Protein AF-A0A959Z1F1-F1 (afdb_monomer_lite)

Radius of gyration: 33.31 Å; chains: 1; bounding box: 68×36×100 Å

Foldseek 3Di:
DDPDPDDLPVLLVLQLVLLLLQQLLVQLVVLQVVADPVCPPVSVVSSNVSSNVRSVVSNVVSNVCSVPDDSVVSVVCCVVSVVVSVVSVVVVVVVVVVVVVVVVVVVVVVVVVVPPPDDPPDPPPPPPPPDDDPPPPPPQPFPAKDQDDLVDQKDFDAPDDPGPDGPDIFGWDADPQFIDTPDDDPFADFPDDDGSVSDTIFGFRDDDPPDTHTDTRDD

Structure (mmCIF, N/CA/C/O backbone):
data_AF-A0A959Z1F1-F1
#
_entry.id   AF-A0A959Z1F1-F1
#
loop_
_atom_site.group_PDB
_atom_site.id
_atom_site.type_symbol
_atom_site.label_atom_id
_atom_site.label_alt_id
_atom_site.label_comp_id
_atom_site.label_asym_id
_atom_site.label_entity_id
_atom_site.label_seq_id
_atom_site.pdbx_PDB_ins_code
_atom_site.Cartn_x
_atom_site.Cartn_y
_atom_site.Cartn_z
_atom_site.occupancy
_atom_site.B_iso_or_equiv
_atom_site.auth_seq_id
_atom_site.auth_comp_id
_atom_site.auth_asym_id
_atom_site.auth_atom_id
_atom_site.pdbx_PDB_model_num
ATOM 1 N N . MET A 1 1 ? -24.715 13.443 55.114 1.00 60.28 1 MET A N 1
ATOM 2 C CA . MET A 1 1 ? -23.731 13.169 54.041 1.00 60.28 1 MET A CA 1
ATOM 3 C C . MET A 1 1 ? -24.500 12.796 52.785 1.00 60.28 1 MET A C 1
ATOM 5 O O . MET A 1 1 ? -25.189 11.790 52.790 1.00 60.28 1 MET A O 1
ATOM 9 N N . SER A 1 2 ? -24.493 13.669 51.776 1.00 59.75 2 SER A N 1
ATOM 10 C CA . SER A 1 2 ? -25.219 13.480 50.512 1.00 59.75 2 SER A CA 1
ATOM 11 C C . SER A 1 2 ? -24.403 12.565 49.599 1.00 59.75 2 SER A C 1
ATOM 13 O O . SER A 1 2 ? -23.325 12.945 49.139 1.00 59.75 2 SER A O 1
ATOM 15 N N . ASP A 1 3 ? -24.900 11.350 49.373 1.00 65.94 3 ASP A N 1
ATOM 16 C CA . ASP A 1 3 ? -24.352 10.417 48.392 1.00 65.94 3 ASP A CA 1
ATOM 17 C C . ASP A 1 3 ? -24.686 10.946 46.991 1.00 65.94 3 ASP A C 1
ATOM 19 O O . ASP A 1 3 ? -25.765 10.711 46.442 1.00 65.94 3 ASP A O 1
ATOM 23 N N . ARG A 1 4 ? -23.776 11.732 46.404 1.00 62.50 4 ARG A N 1
ATOM 24 C CA . ARG A 1 4 ? -23.926 12.142 45.004 1.00 62.50 4 ARG A CA 1
ATOM 25 C C . ARG A 1 4 ? -23.929 10.880 44.133 1.00 62.50 4 ARG A C 1
ATOM 27 O O . ARG A 1 4 ? -22.986 10.087 44.235 1.00 62.50 4 ARG A O 1
ATOM 34 N N . PRO A 1 5 ? -24.920 10.695 43.240 1.00 68.56 5 PRO A N 1
ATOM 35 C CA . PRO A 1 5 ? -24.946 9.558 42.333 1.00 68.56 5 PRO A CA 1
ATOM 36 C C . PRO A 1 5 ? -23.713 9.628 41.431 1.00 68.56 5 PRO A C 1
ATOM 38 O O . PRO A 1 5 ? -23.630 10.433 40.504 1.00 68.56 5 PRO A O 1
ATOM 41 N N . ARG A 1 6 ? -22.703 8.807 41.737 1.00 72.06 6 ARG A N 1
ATOM 42 C CA . ARG A 1 6 ? -21.480 8.715 40.935 1.00 72.06 6 ARG A CA 1
ATOM 43 C C . ARG A 1 6 ? -21.875 8.316 39.509 1.00 72.06 6 ARG A C 1
ATOM 45 O O . ARG A 1 6 ? -22.430 7.235 39.304 1.00 72.06 6 ARG A O 1
ATOM 52 N N . SER A 1 7 ? -21.592 9.187 38.544 1.00 82.56 7 SER A N 1
ATOM 53 C CA . SER A 1 7 ? -22.061 9.055 37.165 1.00 82.56 7 SER A CA 1
ATOM 54 C C . SER A 1 7 ? -21.598 7.740 36.514 1.00 82.56 7 SER A C 1
ATOM 56 O O . SER A 1 7 ? -20.462 7.285 36.680 1.00 82.56 7 SER A O 1
ATOM 58 N N . LYS A 1 8 ? -22.503 7.102 35.758 1.00 82.50 8 LYS A N 1
ATOM 59 C CA . LYS A 1 8 ? -22.214 5.902 34.947 1.00 82.50 8 LYS A CA 1
ATOM 60 C C . LYS A 1 8 ? -21.513 6.232 33.621 1.00 82.50 8 LYS A C 1
ATOM 62 O O . LYS A 1 8 ? -21.141 5.315 32.899 1.00 82.50 8 LYS A O 1
ATOM 67 N N . ALA A 1 9 ? -21.348 7.516 33.306 1.00 88.88 9 ALA A N 1
ATOM 68 C CA . ALA A 1 9 ? -20.861 7.978 32.012 1.00 88.88 9 ALA A CA 1
ATOM 69 C C . ALA A 1 9 ? -19.420 7.528 31.739 1.00 88.88 9 ALA A C 1
ATOM 71 O O . ALA A 1 9 ? -19.154 6.918 30.713 1.00 88.88 9 ALA A O 1
ATOM 72 N N . LEU A 1 10 ? -18.508 7.744 32.691 1.00 88.94 10 LEU A N 1
ATOM 73 C CA . LEU A 1 10 ? -17.082 7.461 32.504 1.00 88.94 10 LEU A CA 1
ATOM 74 C C . LEU A 1 10 ? -16.778 5.979 32.192 1.00 88.94 10 LEU A C 1
ATOM 76 O O . LEU A 1 10 ? -16.140 5.724 31.173 1.00 88.94 10 LEU A O 1
ATOM 80 N N . PRO A 1 11 ? -17.246 4.983 32.979 1.00 88.75 11 PRO A N 1
ATOM 81 C CA . PRO A 1 11 ? -17.003 3.580 32.638 1.00 88.75 11 PRO A CA 1
ATOM 82 C C . PRO A 1 11 ? -17.729 3.145 31.357 1.00 88.75 11 PRO A C 1
ATOM 84 O O . PRO A 1 11 ? -17.234 2.258 30.674 1.00 88.75 11 PRO A O 1
ATOM 87 N N . GLY A 1 12 ? -18.865 3.767 31.015 1.00 90.38 12 GLY A N 1
ATOM 88 C CA . GLY A 1 12 ? -19.556 3.517 29.748 1.00 90.38 12 GLY A CA 1
ATOM 89 C C . GLY A 1 12 ? -18.732 3.975 28.545 1.00 90.38 12 GLY A C 1
ATOM 90 O O . GLY A 1 12 ? -18.499 3.190 27.636 1.00 90.38 12 GLY A O 1
ATOM 91 N N . ILE A 1 13 ? -18.211 5.206 28.579 1.00 93.00 13 ILE A N 1
ATOM 92 C CA . ILE A 1 13 ? -17.361 5.760 27.512 1.00 93.00 13 ILE A CA 1
ATOM 93 C C . ILE A 1 13 ? -16.091 4.917 27.336 1.00 93.00 13 ILE A C 1
ATOM 95 O O . ILE A 1 13 ? -15.747 4.557 26.212 1.00 93.00 13 ILE A O 1
ATOM 99 N N . LEU A 1 14 ? -15.421 4.555 28.438 1.00 91.19 14 LEU A N 1
ATOM 100 C CA . LEU A 1 14 ? -14.229 3.700 28.389 1.00 91.19 14 LEU A CA 1
ATOM 101 C C . LEU A 1 14 ? -14.536 2.308 27.822 1.00 91.19 14 LEU A C 1
ATOM 103 O O . LEU A 1 14 ? -13.743 1.771 27.047 1.00 91.19 14 LEU A O 1
ATOM 107 N N . LEU A 1 15 ? -15.684 1.726 28.179 1.00 92.25 15 LEU A N 1
ATOM 108 C CA . LEU A 1 15 ? -16.113 0.443 27.630 1.00 92.25 15 LEU A CA 1
ATOM 109 C C . LEU A 1 15 ? -16.372 0.544 26.123 1.00 92.25 15 LEU A C 1
ATOM 111 O O . LEU A 1 15 ? -15.879 -0.291 25.377 1.00 92.25 15 LEU A O 1
ATOM 115 N N . SER A 1 16 ? -17.085 1.572 25.663 1.00 93.88 16 SER A N 1
ATOM 116 C CA . SER A 1 16 ? -17.359 1.764 24.235 1.00 93.88 16 SER A CA 1
ATOM 117 C C . SER A 1 16 ? -16.077 1.960 23.426 1.00 93.88 16 SER A C 1
ATOM 119 O O . SER A 1 16 ? -15.924 1.366 22.362 1.00 93.88 16 SER A O 1
ATOM 121 N N . LEU A 1 17 ? -15.129 2.750 23.941 1.00 92.56 17 LEU A N 1
ATOM 122 C CA . LEU A 1 17 ? -13.866 3.023 23.255 1.00 92.56 17 LEU A CA 1
ATOM 123 C C . LEU A 1 17 ? -12.960 1.783 23.208 1.00 92.56 17 LEU A C 1
ATOM 125 O O . LEU A 1 17 ? -12.383 1.478 22.167 1.00 92.56 17 LEU A O 1
ATOM 129 N N . SER A 1 18 ? -12.889 1.021 24.305 1.00 89.81 18 SER A N 1
ATOM 130 C CA . SER A 1 18 ? -12.159 -0.255 24.324 1.00 89.81 18 SER A CA 1
ATOM 131 C C . SER A 1 18 ? -12.812 -1.312 23.431 1.00 89.81 18 SER A C 1
ATOM 133 O O . SER A 1 18 ? -12.103 -1.984 22.686 1.00 89.81 18 SER A O 1
ATOM 135 N N . ALA A 1 19 ? -14.142 -1.422 23.429 1.00 92.31 19 ALA A N 1
ATOM 136 C CA . ALA A 1 19 ? -14.872 -2.333 22.551 1.00 92.31 19 ALA A CA 1
ATOM 137 C C . ALA A 1 19 ? -14.667 -2.002 21.067 1.00 92.31 19 ALA A C 1
ATOM 139 O O . ALA A 1 19 ? -14.519 -2.920 20.266 1.00 92.31 19 ALA A O 1
ATOM 140 N N . LEU A 1 20 ? -14.594 -0.717 20.707 1.00 95.06 20 LEU A N 1
ATOM 141 C CA . LEU A 1 20 ? -14.314 -0.282 19.337 1.00 95.06 20 LEU A CA 1
ATOM 142 C C . LEU A 1 20 ? -12.924 -0.746 18.882 1.00 95.06 20 LEU A C 1
ATOM 144 O O . LEU A 1 20 ? -12.803 -1.350 17.819 1.00 95.06 20 LEU A O 1
ATOM 148 N N . ILE A 1 21 ? -11.893 -0.533 19.707 1.00 91.62 21 ILE A N 1
ATOM 149 C CA . ILE A 1 21 ? -10.519 -0.965 19.401 1.00 91.62 21 ILE A CA 1
ATOM 150 C C . ILE A 1 21 ? -10.437 -2.496 19.327 1.00 91.62 21 ILE A C 1
ATOM 152 O O . ILE A 1 21 ? -9.908 -3.040 18.362 1.00 91.62 21 ILE A O 1
ATOM 156 N N . VAL A 1 22 ? -10.990 -3.206 20.316 1.00 91.44 22 VAL A N 1
ATOM 157 C CA . VAL A 1 22 ? -10.978 -4.679 20.353 1.00 91.44 22 VAL A CA 1
ATOM 158 C C . VAL A 1 22 ? -11.737 -5.268 19.171 1.00 91.44 22 VAL A C 1
ATOM 160 O O . VAL A 1 22 ? -11.244 -6.193 18.531 1.00 91.44 22 VAL A O 1
ATOM 163 N N . GLY A 1 23 ? -12.912 -4.725 18.857 1.00 94.62 23 GLY A N 1
ATOM 164 C CA . GLY A 1 23 ? -13.718 -5.177 17.729 1.00 94.62 23 GLY A CA 1
ATOM 165 C C . GLY A 1 23 ? -13.044 -4.930 16.397 1.00 94.62 23 GLY A C 1
ATOM 166 O O . GLY A 1 23 ? -13.083 -5.807 15.537 1.00 94.62 23 GLY A O 1
ATOM 167 N N . PHE A 1 24 ? -12.352 -3.801 16.258 1.00 96.00 24 PHE A N 1
ATOM 168 C CA . PHE A 1 24 ? -11.551 -3.522 15.077 1.00 96.00 24 PHE A CA 1
ATOM 169 C C . PHE A 1 24 ? -10.422 -4.541 14.894 1.00 96.00 24 PHE A C 1
ATOM 171 O O . PHE A 1 24 ? -10.299 -5.143 13.830 1.00 96.00 24 PHE A O 1
ATOM 178 N N . LEU A 1 25 ? -9.642 -4.802 15.946 1.00 92.88 25 LEU A N 1
ATOM 179 C CA . LEU A 1 25 ? -8.520 -5.744 15.885 1.00 92.88 25 LEU A CA 1
ATOM 180 C C . LEU A 1 25 ? -8.979 -7.192 15.661 1.00 92.88 25 LEU A C 1
ATOM 182 O O . LEU A 1 25 ? -8.384 -7.900 14.850 1.00 92.88 25 LEU A O 1
ATOM 186 N N . LEU A 1 26 ? -10.051 -7.629 16.331 1.00 93.50 26 LEU A N 1
ATOM 187 C CA . LEU A 1 26 ? -10.643 -8.952 16.108 1.00 93.50 26 LEU A CA 1
ATOM 188 C C . LEU A 1 26 ? -11.205 -9.086 14.693 1.00 93.50 26 LEU A C 1
ATOM 190 O O . LEU A 1 26 ? -11.015 -10.122 14.060 1.00 93.50 26 LEU A O 1
ATOM 194 N N . GLY A 1 27 ? -11.860 -8.038 14.188 1.00 95.50 27 GLY A N 1
ATOM 195 C CA . GLY A 1 27 ? -12.355 -7.988 12.818 1.00 95.50 27 GLY A CA 1
ATOM 196 C C . GLY A 1 27 ? -11.223 -8.111 11.800 1.00 95.50 27 GLY A C 1
ATOM 197 O O . GLY A 1 27 ? -11.294 -8.958 10.917 1.00 95.50 27 GLY A O 1
ATOM 198 N N . MET A 1 28 ? -10.134 -7.355 11.963 1.00 94.88 28 MET A N 1
ATOM 199 C CA . MET A 1 28 ? -8.953 -7.483 11.101 1.00 94.88 28 MET A CA 1
ATOM 200 C C . MET A 1 28 ? -8.343 -8.889 11.168 1.00 94.88 28 MET A C 1
ATOM 202 O O . MET A 1 28 ? -8.005 -9.471 10.138 1.00 94.88 28 MET A O 1
ATOM 206 N N . TRP A 1 29 ? -8.224 -9.453 12.372 1.00 92.12 29 TRP A N 1
ATOM 207 C CA . TRP A 1 29 ? -7.697 -10.803 12.562 1.00 92.12 29 TRP A CA 1
ATOM 208 C C . TRP A 1 29 ? -8.552 -11.854 11.838 1.00 92.12 29 TRP A C 1
ATOM 210 O O . TRP A 1 29 ? -8.013 -12.664 11.088 1.00 92.12 29 TRP A O 1
ATOM 220 N N . LEU A 1 30 ? -9.881 -11.782 11.960 1.00 94.38 30 LEU A N 1
ATOM 221 C CA . LEU A 1 30 ? -10.820 -12.625 11.207 1.00 94.38 30 LEU A CA 1
ATOM 222 C C . LEU A 1 30 ? -10.709 -12.411 9.691 1.00 94.38 30 LEU A C 1
ATOM 224 O O . LEU A 1 30 ? -10.659 -13.378 8.933 1.00 94.38 30 LEU A O 1
ATOM 228 N N . GLY A 1 31 ? -10.622 -11.155 9.250 1.00 94.19 31 GLY A N 1
ATOM 229 C CA . GLY A 1 31 ? -10.475 -10.802 7.839 1.00 94.19 31 GLY A CA 1
ATOM 230 C C . GLY A 1 31 ? -9.200 -11.370 7.215 1.00 94.19 31 GLY A C 1
ATOM 231 O O . GLY A 1 31 ? -9.221 -11.777 6.056 1.00 94.19 31 GLY A O 1
ATOM 232 N N . SER A 1 32 ? -8.114 -11.471 7.989 1.00 91.25 32 SER A N 1
ATOM 233 C CA . SER A 1 32 ? -6.830 -11.999 7.511 1.00 91.25 32 SER A CA 1
ATOM 234 C C . SER A 1 32 ? -6.885 -13.457 7.040 1.00 91.25 32 SER A C 1
ATOM 236 O O . SER A 1 32 ? -6.115 -13.830 6.160 1.00 91.25 32 SER A O 1
ATOM 238 N N . PHE A 1 33 ? -7.819 -14.268 7.552 1.00 93.81 33 PHE A N 1
ATOM 239 C CA . PHE A 1 33 ? -7.984 -15.659 7.113 1.00 93.81 33 PHE A CA 1
ATOM 240 C C . PHE A 1 33 ? -8.685 -15.789 5.758 1.00 93.81 33 PHE A C 1
ATOM 242 O O . PHE A 1 33 ? -8.531 -16.809 5.091 1.00 93.81 33 PHE A O 1
ATOM 249 N N . ASN A 1 34 ? -9.451 -14.774 5.354 1.00 93.19 34 ASN A N 1
ATOM 250 C CA . ASN A 1 34 ? -10.245 -14.796 4.124 1.00 93.19 34 ASN A CA 1
ATOM 251 C C . ASN A 1 34 ? -9.529 -14.165 2.923 1.00 93.19 34 ASN A C 1
ATOM 253 O O . ASN A 1 34 ? -10.053 -14.219 1.814 1.00 93.19 34 ASN A O 1
ATOM 257 N N . VAL A 1 35 ? -8.364 -13.550 3.125 1.00 94.00 35 VAL A N 1
ATOM 258 C CA . VAL A 1 35 ? -7.635 -12.852 2.062 1.00 94.00 35 VAL A CA 1
ATOM 259 C C . VAL A 1 35 ? -6.604 -13.775 1.431 1.00 94.00 35 VAL A C 1
ATOM 261 O O . VAL A 1 35 ? -5.737 -14.327 2.114 1.00 94.00 35 VAL A O 1
ATOM 264 N N . SER A 1 36 ? -6.672 -13.922 0.107 1.00 90.81 36 SER A N 1
ATOM 265 C CA . SER A 1 36 ? -5.669 -14.667 -0.642 1.00 90.81 36 SER A CA 1
ATOM 266 C C . SER A 1 36 ? -4.407 -13.824 -0.816 1.00 90.81 36 SER A C 1
ATOM 268 O O . SER A 1 36 ? -4.461 -12.611 -1.018 1.00 90.81 36 SER A O 1
ATOM 270 N N . LYS A 1 37 ? -3.236 -14.474 -0.827 1.00 86.06 37 LYS A N 1
ATOM 271 C CA . LYS A 1 37 ? -1.960 -13.806 -1.149 1.00 86.06 37 LYS A CA 1
ATOM 272 C C . LYS A 1 37 ? -1.950 -13.201 -2.561 1.00 86.06 37 LYS A C 1
ATOM 274 O O . LYS A 1 37 ? -1.144 -12.316 -2.827 1.00 86.06 37 LYS A O 1
ATOM 279 N N . ALA A 1 38 ? -2.831 -13.668 -3.448 1.00 90.88 38 ALA A N 1
ATOM 280 C CA . ALA A 1 38 ? -2.961 -13.163 -4.812 1.00 90.88 38 ALA A CA 1
ATOM 281 C C . ALA A 1 38 ? -3.678 -11.802 -4.898 1.00 90.88 38 ALA A C 1
ATOM 283 O O . ALA A 1 38 ? -3.527 -11.107 -5.898 1.00 90.88 38 ALA A O 1
ATOM 284 N N . ASP A 1 39 ? -4.413 -11.395 -3.857 1.00 88.00 39 ASP A N 1
ATOM 285 C CA . ASP A 1 39 ? -5.299 -10.224 -3.921 1.00 88.00 39 ASP A CA 1
ATOM 286 C C . ASP A 1 39 ? -4.545 -8.887 -3.807 1.00 88.00 39 ASP A C 1
ATOM 288 O O . ASP A 1 39 ? -5.132 -7.815 -3.979 1.00 88.00 39 ASP A O 1
ATOM 292 N N . GLY A 1 40 ? -3.239 -8.926 -3.520 1.00 91.31 40 GLY A N 1
ATOM 293 C CA . GLY A 1 40 ? -2.372 -7.750 -3.472 1.00 91.31 40 GLY A CA 1
ATOM 294 C C . GLY A 1 40 ? -2.961 -6.623 -2.617 1.00 91.31 40 GLY A C 1
ATOM 295 O O . GLY A 1 40 ? -3.238 -6.801 -1.430 1.00 91.31 40 GLY A O 1
ATOM 296 N N . LEU A 1 41 ? -3.173 -5.455 -3.233 1.00 90.31 41 LEU A N 1
ATOM 297 C CA . LEU A 1 41 ? -3.709 -4.266 -2.561 1.00 90.31 41 LEU A CA 1
ATOM 298 C C . LEU A 1 41 ? -5.173 -4.437 -2.106 1.00 90.31 41 LEU A C 1
ATOM 300 O O . LEU A 1 41 ? -5.566 -3.882 -1.079 1.00 90.31 41 LEU A O 1
ATOM 304 N N . ALA A 1 42 ? -5.974 -5.220 -2.839 1.00 93.44 42 ALA A N 1
ATOM 305 C CA . ALA A 1 42 ? -7.380 -5.458 -2.508 1.00 93.44 42 ALA A CA 1
ATOM 306 C C . ALA A 1 42 ? -7.524 -6.260 -1.206 1.00 93.44 42 ALA A C 1
ATOM 308 O O . ALA A 1 42 ? -8.442 -6.014 -0.422 1.00 93.44 42 ALA A O 1
ATOM 309 N N . GLY A 1 43 ? -6.559 -7.140 -0.923 1.00 93.38 43 GLY A N 1
ATOM 310 C CA . GLY A 1 43 ? -6.500 -7.886 0.328 1.00 93.38 43 GLY A CA 1
ATOM 311 C C . GLY A 1 43 ? -6.482 -6.980 1.562 1.00 93.38 43 GLY A C 1
ATOM 312 O O . GLY A 1 43 ? -7.238 -7.196 2.507 1.00 93.38 43 GLY A O 1
ATOM 313 N N . GLY A 1 44 ? -5.699 -5.897 1.530 1.00 91.44 44 GLY A N 1
ATOM 314 C CA . GLY A 1 44 ? -5.654 -4.925 2.627 1.00 91.44 44 GLY A CA 1
ATOM 315 C C . GLY A 1 44 ? -7.003 -4.241 2.877 1.00 91.44 44 GLY A C 1
ATOM 316 O O . GLY A 1 44 ? -7.430 -4.110 4.025 1.00 91.44 44 GLY A O 1
ATOM 317 N N . ALA A 1 45 ? -7.713 -3.866 1.809 1.00 96.25 45 ALA A N 1
ATOM 318 C CA . ALA A 1 45 ? -9.035 -3.248 1.914 1.00 96.25 45 ALA A CA 1
ATOM 319 C C . ALA A 1 45 ? -10.078 -4.205 2.517 1.00 96.25 45 ALA A C 1
ATOM 321 O O . ALA A 1 45 ? -10.881 -3.788 3.353 1.00 96.25 45 ALA A O 1
ATOM 322 N N . ILE A 1 46 ? -10.031 -5.493 2.156 1.00 95.50 46 ILE A N 1
ATOM 323 C CA . ILE A 1 46 ? -10.918 -6.522 2.718 1.00 95.50 46 ILE A CA 1
ATOM 324 C C . ILE A 1 46 ? -10.684 -6.670 4.227 1.00 95.50 46 ILE A C 1
ATOM 326 O O . ILE A 1 46 ? -11.645 -6.656 4.999 1.00 95.50 46 ILE A O 1
ATOM 330 N N . VAL A 1 47 ? -9.425 -6.750 4.674 1.00 95.56 47 VAL A N 1
ATOM 331 C CA . VAL A 1 47 ? -9.096 -6.829 6.112 1.00 95.56 47 VAL A CA 1
ATOM 332 C C . VAL A 1 47 ? -9.611 -5.602 6.871 1.00 95.56 47 VAL A C 1
ATOM 334 O O . VAL A 1 47 ? -10.179 -5.744 7.956 1.00 95.56 47 VAL A O 1
ATOM 337 N N . LEU A 1 48 ? -9.463 -4.403 6.299 1.00 95.88 48 LEU A N 1
ATOM 338 C CA . LEU A 1 48 ? -9.980 -3.169 6.899 1.00 95.88 48 LEU A CA 1
ATOM 339 C C . LEU A 1 48 ? -11.510 -3.160 6.989 1.00 95.88 48 LEU A C 1
ATOM 341 O O . LEU A 1 48 ? -12.05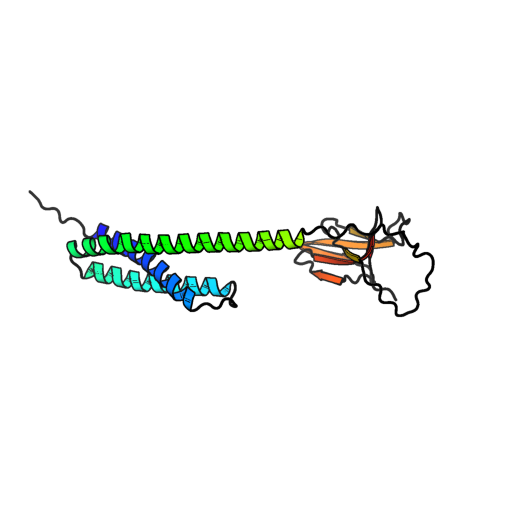1 -2.741 8.013 1.00 95.88 48 LEU A O 1
ATOM 345 N N . ALA A 1 49 ? -12.207 -3.653 5.96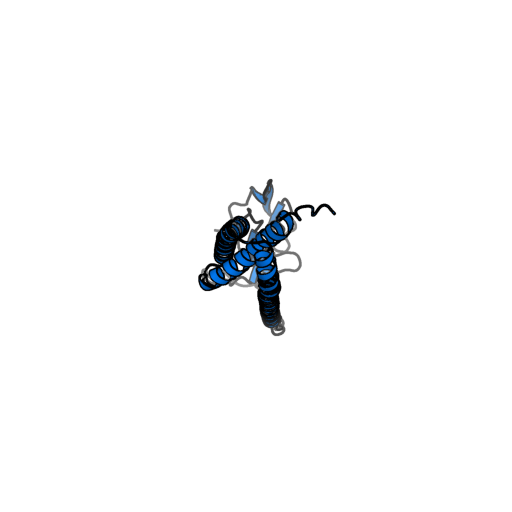2 1.00 97.25 49 ALA A N 1
ATOM 346 C CA . ALA A 1 49 ? -13.665 -3.759 5.970 1.00 97.25 49 ALA A CA 1
ATOM 347 C C . ALA A 1 49 ? -14.156 -4.692 7.089 1.00 97.25 49 ALA A C 1
ATOM 349 O O . ALA A 1 49 ? -15.078 -4.340 7.829 1.00 97.25 49 ALA A O 1
ATOM 350 N N . TRP A 1 50 ? -13.495 -5.839 7.276 1.00 97.12 50 TRP A N 1
ATOM 351 C CA . TRP A 1 50 ? -13.774 -6.743 8.394 1.00 97.12 50 TRP A CA 1
ATOM 352 C C . TRP A 1 50 ? -13.468 -6.111 9.753 1.00 97.12 50 TRP A C 1
ATOM 354 O O . TRP A 1 50 ? -14.250 -6.278 10.691 1.00 97.12 50 TRP A O 1
ATOM 364 N N . GLY A 1 51 ? -12.380 -5.344 9.857 1.00 96.50 51 GLY A N 1
ATOM 365 C CA . GLY A 1 51 ? -12.079 -4.538 11.041 1.00 96.50 51 GLY A CA 1
ATOM 366 C C . GLY A 1 51 ? -13.217 -3.575 11.378 1.00 96.50 51 GLY A C 1
ATOM 367 O O . GLY A 1 51 ? -13.718 -3.563 12.502 1.00 96.50 51 GLY A O 1
ATOM 368 N N . LEU A 1 52 ? -13.689 -2.806 10.396 1.00 98.00 52 LEU A N 1
ATOM 369 C CA . LEU A 1 52 ? -14.780 -1.852 10.593 1.00 98.00 52 LEU A CA 1
ATOM 370 C C . LEU A 1 52 ? -16.086 -2.548 11.012 1.00 98.00 52 LEU A C 1
ATOM 372 O O . LEU A 1 52 ? -16.756 -2.092 11.941 1.00 98.00 52 LEU A O 1
ATOM 376 N N . LEU A 1 53 ? -16.421 -3.675 10.378 1.00 98.06 53 LEU A N 1
ATOM 377 C CA . LEU A 1 53 ? -17.601 -4.469 10.725 1.00 98.06 53 LEU A CA 1
ATOM 378 C C . LEU A 1 53 ? -17.519 -4.991 12.168 1.00 98.06 53 LEU A C 1
ATOM 380 O O . LEU A 1 53 ? -18.474 -4.847 12.933 1.00 98.06 53 LEU A O 1
ATOM 384 N N . GLY A 1 54 ? -16.366 -5.537 12.563 1.00 97.12 54 GLY A N 1
ATOM 385 C CA . GLY A 1 54 ? -16.123 -6.000 13.930 1.00 97.12 54 GLY A CA 1
ATOM 386 C C . GLY A 1 54 ? -16.256 -4.877 14.961 1.00 97.12 54 GLY A C 1
ATOM 387 O O . GLY A 1 54 ? -16.889 -5.069 16.002 1.00 97.12 54 GLY A O 1
ATOM 388 N N . ALA A 1 55 ? -15.737 -3.685 14.652 1.00 97.12 55 ALA A N 1
ATOM 389 C CA . ALA A 1 55 ? -15.854 -2.505 15.505 1.00 97.12 55 ALA A CA 1
ATOM 390 C C . ALA A 1 55 ? -17.317 -2.081 15.716 1.00 97.12 55 ALA A C 1
ATOM 392 O O . ALA A 1 55 ? -17.716 -1.811 16.849 1.00 97.12 55 ALA A O 1
ATOM 393 N N . LEU A 1 56 ? -18.130 -2.070 14.654 1.00 98.19 56 LEU A N 1
ATOM 394 C CA . LEU A 1 56 ? -19.552 -1.719 14.734 1.00 98.19 56 LEU A CA 1
ATOM 395 C C . LEU A 1 56 ? -20.350 -2.719 15.580 1.00 98.19 56 LEU A C 1
ATOM 397 O O . LEU A 1 56 ? -21.139 -2.307 16.433 1.00 98.19 56 LEU A O 1
ATOM 401 N N . VAL A 1 57 ? -20.117 -4.022 15.389 1.00 97.94 57 VAL A N 1
ATOM 402 C CA . VAL A 1 57 ? -20.804 -5.082 16.147 1.00 97.94 57 VAL A CA 1
ATOM 403 C C . VAL A 1 57 ? -20.482 -4.984 17.641 1.00 97.94 57 VAL A C 1
ATOM 405 O O . VAL A 1 57 ? -21.391 -4.982 18.477 1.00 97.94 57 VAL A O 1
ATOM 408 N N . LEU A 1 58 ? -19.201 -4.851 17.996 1.00 95.88 58 LEU A N 1
ATOM 409 C CA . LEU A 1 58 ? -18.779 -4.757 19.397 1.00 95.88 58 LEU A CA 1
ATOM 410 C C . LEU A 1 58 ? -19.179 -3.432 20.052 1.00 95.88 58 LEU A C 1
ATOM 412 O O . LEU A 1 58 ? -19.552 -3.434 21.226 1.00 95.88 58 LEU A O 1
ATOM 416 N N . LEU A 1 59 ? -19.180 -2.322 19.309 1.00 97.00 59 LEU A N 1
ATOM 417 C CA . LEU A 1 59 ? -19.697 -1.042 19.795 1.00 97.00 59 LEU A CA 1
ATOM 418 C C . LEU A 1 59 ? -21.196 -1.127 20.112 1.00 97.00 59 LEU A C 1
ATOM 420 O O . LEU A 1 59 ? -21.615 -0.694 21.187 1.00 97.00 59 LEU A O 1
ATOM 424 N N . GLY A 1 60 ? -21.994 -1.723 19.220 1.00 97.38 60 GLY A N 1
ATOM 425 C CA . GLY A 1 60 ? -23.419 -1.960 19.462 1.00 97.38 60 GLY A CA 1
ATOM 426 C C . GLY A 1 60 ? -23.652 -2.805 20.718 1.00 97.38 60 GLY A C 1
ATOM 427 O O . GLY A 1 60 ? -24.462 -2.443 21.575 1.00 97.38 60 GLY A O 1
ATOM 428 N N . GLY A 1 61 ? -22.864 -3.873 20.886 1.00 96.12 61 GLY A N 1
ATOM 429 C CA . GLY A 1 61 ? -22.871 -4.694 22.097 1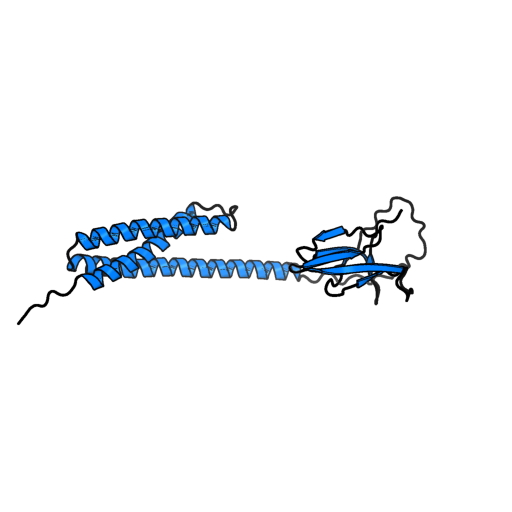.00 96.12 61 GLY A CA 1
ATOM 430 C C . GLY A 1 61 ? -22.493 -3.912 23.361 1.00 96.12 61 GLY A C 1
ATOM 431 O O . GLY A 1 61 ? -23.156 -4.050 24.388 1.00 96.12 61 GLY A O 1
ATOM 432 N N . ALA A 1 62 ? -21.481 -3.045 23.292 1.00 95.19 62 ALA A N 1
ATOM 433 C CA . ALA A 1 62 ? -21.050 -2.217 24.418 1.00 95.19 62 ALA A CA 1
ATOM 434 C C . ALA A 1 62 ? -22.117 -1.196 24.844 1.00 95.19 62 ALA A C 1
ATOM 436 O O . ALA A 1 62 ? -22.351 -1.025 26.042 1.00 95.19 62 ALA A O 1
ATOM 437 N N . ILE A 1 63 ? -22.802 -0.562 23.886 1.00 95.56 63 ILE A N 1
ATOM 438 C CA . ILE A 1 63 ? -23.902 0.375 24.161 1.00 95.56 63 ILE A CA 1
ATOM 439 C C . ILE A 1 63 ? -25.078 -0.360 24.816 1.00 95.56 63 ILE A C 1
ATOM 441 O O . ILE A 1 63 ? -25.602 0.104 25.832 1.00 95.56 63 ILE A O 1
ATOM 445 N N . ALA A 1 64 ? -25.452 -1.531 24.294 1.00 96.31 64 ALA A N 1
ATOM 446 C CA . ALA A 1 64 ? -26.495 -2.362 24.893 1.00 96.31 64 ALA A CA 1
ATOM 447 C C . ALA A 1 64 ? -26.128 -2.791 26.326 1.00 96.31 64 ALA A C 1
ATOM 449 O O . ALA A 1 64 ? -26.948 -2.688 27.243 1.00 96.31 64 ALA A O 1
ATOM 450 N N . LEU A 1 65 ? -24.872 -3.198 26.551 1.00 94.19 65 LEU A N 1
ATOM 451 C CA . LEU A 1 65 ? -24.371 -3.564 27.876 1.00 94.19 65 LEU A CA 1
ATOM 452 C C . LEU A 1 65 ? -24.381 -2.367 28.836 1.00 94.19 65 LEU A C 1
ATOM 454 O O . LEU A 1 65 ? -24.720 -2.519 30.008 1.00 94.19 65 LEU A O 1
ATOM 458 N N . TRP A 1 66 ? -24.035 -1.171 28.357 1.00 93.31 66 TRP A N 1
ATOM 459 C CA . TRP A 1 66 ? -24.071 0.054 29.155 1.00 93.31 66 TRP A CA 1
ATOM 460 C C . TRP A 1 66 ? -25.492 0.416 29.601 1.00 93.31 66 TRP A C 1
ATOM 462 O O . TRP A 1 66 ? -25.680 0.825 30.751 1.00 93.31 66 TRP A O 1
ATOM 472 N N . ALA A 1 67 ? -26.486 0.212 28.731 1.00 93.94 67 ALA A N 1
ATOM 473 C CA . ALA A 1 67 ? -27.894 0.432 29.052 1.00 93.94 67 ALA A CA 1
ATOM 474 C C . ALA A 1 67 ? -28.433 -0.590 30.071 1.00 93.94 67 ALA A C 1
ATOM 476 O O . ALA A 1 67 ? -29.170 -0.216 30.985 1.00 93.94 67 ALA A O 1
ATOM 477 N N . ALA A 1 68 ? -28.046 -1.863 29.944 1.00 94.31 68 ALA A N 1
ATOM 478 C CA . ALA A 1 68 ? -28.606 -2.952 30.746 1.00 94.31 68 ALA A CA 1
ATOM 479 C C . ALA A 1 68 ? -27.856 -3.233 32.065 1.00 94.31 68 ALA A C 1
ATOM 481 O O . ALA A 1 68 ? -28.461 -3.678 33.042 1.00 94.31 68 ALA A O 1
ATOM 482 N N . ALA A 1 69 ? -26.540 -3.011 32.128 1.00 93.56 69 ALA A N 1
ATOM 483 C CA . ALA A 1 69 ? -25.712 -3.522 33.220 1.00 93.56 69 ALA A CA 1
ATOM 484 C C . ALA A 1 69 ? -25.538 -2.547 34.397 1.00 93.56 69 ALA A C 1
ATOM 486 O O . ALA A 1 69 ? -25.474 -1.319 34.277 1.00 93.56 69 ALA A O 1
ATOM 487 N N . ALA A 1 70 ? -25.361 -3.121 35.589 1.00 93.12 70 ALA A N 1
ATOM 488 C CA . ALA A 1 70 ? -24.964 -2.369 36.770 1.00 93.12 70 ALA A CA 1
ATOM 489 C C . ALA A 1 70 ? -23.503 -1.893 36.667 1.00 93.12 70 ALA A C 1
ATOM 491 O O . ALA A 1 70 ? -22.630 -2.567 36.119 1.00 93.12 70 ALA A O 1
ATOM 492 N N . ARG A 1 71 ? -23.194 -0.758 37.306 1.00 85.25 71 ARG A N 1
ATOM 493 C CA . ARG A 1 71 ? -21.853 -0.143 37.283 1.00 85.25 71 ARG A CA 1
ATOM 494 C C . ARG A 1 71 ? -20.732 -1.079 37.752 1.00 85.25 71 ARG A C 1
ATOM 496 O O . ARG A 1 71 ? -19.625 -1.006 37.231 1.00 85.25 71 ARG A O 1
ATOM 503 N N . ARG A 1 72 ? -21.007 -1.945 38.736 1.00 90.56 72 ARG A N 1
ATOM 504 C CA . ARG A 1 72 ? -20.033 -2.936 39.232 1.00 90.56 72 ARG A CA 1
ATOM 505 C C . ARG A 1 72 ? -19.670 -3.956 38.150 1.00 90.56 72 ARG A C 1
ATOM 507 O O . ARG A 1 72 ? -18.506 -4.319 38.036 1.00 90.56 72 ARG A O 1
ATOM 514 N N . THR A 1 73 ? -20.644 -4.375 37.346 1.00 90.06 73 THR A N 1
ATOM 515 C CA . THR A 1 73 ? -20.436 -5.309 36.235 1.00 90.06 73 THR A CA 1
ATOM 516 C C . THR A 1 73 ? -19.598 -4.668 35.134 1.00 90.06 73 THR A C 1
ATOM 518 O O . THR A 1 73 ? -18.637 -5.285 34.691 1.00 90.06 73 THR A O 1
ATOM 521 N N . LEU A 1 74 ? -19.875 -3.406 34.776 1.00 89.62 74 LEU A N 1
ATOM 522 C CA . LEU A 1 74 ? -19.092 -2.671 33.770 1.00 89.62 74 LEU A CA 1
ATOM 523 C C . LEU A 1 74 ? -17.599 -2.613 34.125 1.00 89.62 74 LEU A C 1
ATOM 525 O O . LEU A 1 74 ? -16.753 -2.874 33.278 1.00 89.62 74 LEU A O 1
ATOM 529 N N . TRP A 1 75 ? -17.269 -2.343 35.392 1.00 91.12 75 TRP A N 1
ATOM 530 C CA . TRP A 1 75 ? -15.875 -2.325 35.849 1.00 91.12 75 TRP A CA 1
ATOM 531 C C . TRP A 1 75 ? -15.200 -3.696 35.802 1.00 91.12 75 TRP A C 1
ATOM 533 O O . TRP A 1 75 ? -14.036 -3.779 35.422 1.00 91.12 75 TRP A O 1
ATOM 543 N N . ARG A 1 76 ? -15.915 -4.772 36.157 1.00 92.56 76 ARG A N 1
ATOM 544 C CA . ARG A 1 76 ? -15.378 -6.139 36.059 1.00 92.56 76 ARG A CA 1
ATOM 545 C C . ARG A 1 76 ? -15.089 -6.518 34.611 1.00 92.56 76 ARG A C 1
ATOM 547 O O . ARG A 1 76 ? -14.022 -7.050 34.335 1.00 92.56 76 ARG A O 1
ATOM 554 N N . VAL A 1 77 ? -16.009 -6.199 33.699 1.00 90.31 77 VAL A N 1
ATOM 555 C CA . VAL A 1 77 ? -15.819 -6.441 32.264 1.00 90.31 77 VAL A CA 1
ATOM 556 C C . VAL A 1 77 ? -14.626 -5.644 31.749 1.00 90.31 77 VAL A C 1
ATOM 558 O O . VAL A 1 77 ? -13.762 -6.227 31.111 1.00 90.31 77 VAL A O 1
ATOM 561 N N . LEU A 1 78 ? -14.514 -4.357 32.086 1.00 91.06 78 LEU A N 1
ATOM 562 C CA . LEU A 1 78 ? -13.396 -3.515 31.649 1.00 91.06 78 LEU A CA 1
ATOM 563 C C . LEU A 1 78 ? -12.034 -4.040 32.139 1.00 91.06 78 LEU A C 1
ATOM 565 O O . LEU A 1 78 ? -11.077 -4.061 31.369 1.00 91.06 78 LEU A O 1
ATOM 569 N N . ILE A 1 79 ? -11.955 -4.500 33.393 1.00 91.88 79 ILE A N 1
ATOM 570 C CA . ILE A 1 79 ? -10.732 -5.076 33.979 1.00 91.88 79 ILE A CA 1
ATOM 571 C C . ILE A 1 79 ? -10.292 -6.353 33.255 1.00 91.88 79 ILE A C 1
ATOM 573 O O . ILE A 1 79 ? -9.098 -6.616 33.193 1.00 91.88 79 ILE A O 1
ATOM 577 N N . VAL A 1 80 ? -11.222 -7.137 32.706 1.00 90.44 80 VAL A N 1
ATOM 578 C CA . VAL A 1 80 ? -10.897 -8.352 31.941 1.00 90.44 80 VAL A CA 1
ATOM 579 C C . VAL A 1 80 ? -10.614 -8.020 30.473 1.00 90.44 80 VAL A C 1
ATOM 581 O O . VAL A 1 80 ? -9.635 -8.497 29.903 1.00 90.44 80 VAL A O 1
ATOM 584 N N . LEU A 1 81 ? -11.444 -7.172 29.862 1.00 84.44 81 LEU A N 1
ATOM 585 C CA . LEU A 1 81 ? -11.368 -6.829 28.442 1.00 84.44 81 LEU A CA 1
ATOM 586 C C . LEU A 1 81 ? -10.124 -5.989 28.117 1.00 84.44 81 LEU A C 1
ATOM 588 O O . LEU A 1 81 ? -9.520 -6.178 27.068 1.00 84.44 81 LEU A O 1
ATOM 592 N N . GLY A 1 82 ? -9.719 -5.090 29.019 1.00 85.50 82 GLY A N 1
ATOM 593 C CA . GLY A 1 82 ? -8.550 -4.221 28.855 1.00 85.50 82 GLY A CA 1
ATOM 594 C C . GLY A 1 82 ? -7.225 -4.971 28.643 1.00 85.50 82 GLY A C 1
ATOM 595 O O . GLY A 1 82 ? -6.586 -4.771 27.609 1.00 85.50 82 GLY A O 1
ATOM 596 N N . PRO A 1 83 ? -6.784 -5.846 29.567 1.00 89.75 83 PRO A N 1
ATOM 597 C CA . PRO A 1 83 ? -5.564 -6.627 29.383 1.00 89.75 83 PRO A CA 1
ATOM 598 C C . PRO A 1 83 ? -5.671 -7.600 28.206 1.00 89.75 83 PRO A C 1
ATOM 600 O O . PRO A 1 83 ? -4.688 -7.779 27.493 1.00 89.75 83 PRO A O 1
ATOM 603 N N . LEU A 1 84 ? -6.852 -8.171 27.940 1.00 85.38 84 LEU A N 1
ATOM 604 C CA . LEU A 1 84 ? -7.060 -9.005 26.754 1.00 85.38 84 LEU A CA 1
ATOM 605 C C . LEU A 1 84 ? -6.807 -8.210 25.462 1.00 85.38 84 LEU A C 1
ATOM 607 O O . LEU A 1 84 ? -6.086 -8.682 24.586 1.00 85.38 84 LEU A O 1
ATOM 611 N N . ALA A 1 85 ? -7.327 -6.982 25.374 1.00 83.50 85 ALA A N 1
ATOM 612 C CA . ALA A 1 85 ? -7.087 -6.073 24.255 1.00 83.50 85 ALA A CA 1
ATOM 613 C C . ALA A 1 85 ? -5.594 -5.779 24.063 1.00 83.50 85 ALA A C 1
ATOM 615 O O . ALA A 1 85 ? -5.090 -5.838 22.944 1.00 83.50 85 ALA A O 1
ATOM 616 N N . LEU A 1 86 ? -4.886 -5.498 25.161 1.00 88.75 86 LEU A N 1
ATOM 617 C CA . LEU A 1 86 ? -3.444 -5.246 25.162 1.00 88.75 86 LEU A CA 1
ATOM 618 C C . LEU A 1 86 ? -2.646 -6.459 24.675 1.00 88.75 86 LEU A C 1
ATOM 620 O O . LEU A 1 86 ? -1.719 -6.290 23.886 1.00 88.75 86 LEU A O 1
ATOM 624 N N . ILE A 1 87 ? -3.016 -7.671 25.098 1.00 90.88 87 ILE A N 1
ATOM 625 C CA . ILE A 1 87 ? -2.363 -8.909 24.651 1.00 90.88 87 ILE A CA 1
ATOM 626 C C . ILE A 1 87 ? -2.575 -9.107 23.147 1.00 90.88 87 ILE A C 1
ATOM 628 O O . ILE A 1 87 ? -1.605 -9.337 22.425 1.00 90.88 87 ILE A O 1
ATOM 632 N N . VAL A 1 88 ? -3.811 -8.972 22.654 1.00 85.50 88 VAL A N 1
ATOM 633 C CA . VAL A 1 88 ? -4.108 -9.119 21.217 1.00 85.50 88 VAL A CA 1
ATOM 634 C C . VAL A 1 88 ? -3.372 -8.063 20.392 1.00 85.50 88 VAL A C 1
ATOM 636 O O . VAL A 1 88 ? -2.726 -8.403 19.402 1.00 85.50 88 VAL A O 1
ATOM 639 N N . ALA A 1 89 ? -3.400 -6.798 20.819 1.00 86.25 89 ALA A N 1
ATOM 640 C CA . ALA A 1 89 ? -2.671 -5.721 20.153 1.00 86.25 89 ALA A CA 1
ATOM 641 C C . ALA A 1 89 ? -1.157 -5.986 20.132 1.00 86.25 89 ALA A C 1
ATOM 643 O O . ALA A 1 89 ? -0.520 -5.834 19.091 1.00 86.25 89 ALA A O 1
ATOM 644 N N . GLY A 1 90 ? -0.589 -6.446 21.250 1.00 92.38 90 GLY A N 1
ATOM 645 C CA . GLY A 1 90 ? 0.824 -6.807 21.348 1.00 92.38 90 GLY A CA 1
ATOM 646 C C . GLY A 1 90 ? 1.219 -7.934 20.394 1.00 92.38 90 GLY A C 1
ATOM 647 O O . GLY A 1 90 ? 2.238 -7.825 19.714 1.00 92.38 90 GLY A O 1
ATOM 648 N N . LEU A 1 91 ? 0.397 -8.985 20.285 1.00 91.19 91 LEU A N 1
ATOM 649 C CA . LEU A 1 91 ? 0.632 -10.090 19.350 1.00 91.19 91 LEU A CA 1
ATOM 650 C C . LEU A 1 91 ? 0.569 -9.635 17.887 1.00 91.19 91 LEU A C 1
ATOM 652 O O . LEU A 1 91 ? 1.422 -10.035 17.095 1.00 91.19 91 LEU A O 1
ATOM 656 N N . LEU A 1 92 ? -0.394 -8.779 17.533 1.00 85.50 92 LEU A N 1
ATOM 657 C CA . LEU A 1 92 ? -0.519 -8.237 16.176 1.00 85.50 92 LEU A CA 1
ATOM 658 C C . LEU A 1 92 ? 0.672 -7.344 15.808 1.00 85.50 92 LEU A C 1
ATOM 660 O O . LEU A 1 92 ? 1.249 -7.511 14.735 1.00 85.50 92 LEU A O 1
ATOM 664 N N . ILE A 1 93 ? 1.081 -6.446 16.710 1.00 88.62 93 ILE A N 1
ATOM 665 C CA . ILE A 1 93 ? 2.246 -5.571 16.506 1.00 88.62 93 ILE A CA 1
ATOM 666 C C . ILE A 1 93 ? 3.522 -6.409 16.362 1.00 88.62 93 ILE A C 1
ATOM 668 O O . ILE A 1 93 ? 4.294 -6.194 15.429 1.00 88.62 93 ILE A O 1
ATOM 672 N N . ALA A 1 94 ? 3.729 -7.397 17.237 1.00 94.19 94 ALA A N 1
ATOM 673 C CA . ALA A 1 94 ? 4.889 -8.284 17.168 1.00 94.19 94 ALA A CA 1
ATOM 674 C C . ALA A 1 94 ? 4.912 -9.116 15.875 1.00 94.19 94 ALA A C 1
ATOM 676 O O . ALA A 1 94 ? 5.974 -9.289 15.275 1.00 94.19 94 ALA A O 1
ATOM 677 N N . GLY A 1 95 ? 3.754 -9.608 15.427 1.00 89.62 95 GLY A N 1
ATOM 678 C CA . GLY A 1 95 ? 3.620 -10.305 14.148 1.00 89.62 95 GLY A CA 1
ATOM 679 C C . GLY A 1 95 ? 3.969 -9.407 12.962 1.00 89.62 95 GLY A C 1
ATOM 680 O O . GLY A 1 95 ? 4.747 -9.805 12.097 1.00 89.62 95 GLY A O 1
ATOM 681 N N . PHE A 1 96 ? 3.471 -8.169 12.966 1.00 86.25 96 PHE A N 1
ATOM 682 C CA . PHE A 1 96 ? 3.753 -7.187 11.921 1.00 86.25 96 PHE A CA 1
ATOM 683 C C . PHE A 1 96 ? 5.244 -6.822 11.843 1.00 86.25 96 PHE A C 1
ATOM 685 O O . PHE A 1 96 ? 5.819 -6.802 10.756 1.00 86.25 96 PHE A O 1
ATOM 692 N N . LEU A 1 97 ? 5.892 -6.603 12.992 1.00 92.56 97 LEU A N 1
ATOM 693 C CA . LEU A 1 97 ? 7.336 -6.344 13.074 1.00 92.56 97 LEU A CA 1
ATOM 694 C C . LEU A 1 97 ? 8.155 -7.500 12.484 1.00 92.56 97 LEU A C 1
ATOM 696 O O . LEU A 1 97 ? 9.037 -7.265 11.660 1.00 92.56 97 LEU A O 1
ATOM 700 N N . ARG A 1 98 ? 7.824 -8.751 12.837 1.00 94.38 98 ARG A N 1
ATOM 701 C CA . ARG A 1 98 ? 8.500 -9.941 12.286 1.00 94.38 98 ARG A CA 1
ATOM 702 C C . ARG A 1 98 ? 8.340 -10.045 10.773 1.00 94.38 98 ARG A C 1
ATOM 704 O O . ARG A 1 98 ? 9.315 -10.291 10.072 1.00 94.38 98 ARG A O 1
ATOM 711 N N . GLN A 1 99 ? 7.135 -9.799 10.264 1.00 89.38 99 GLN A N 1
ATOM 712 C CA . GLN A 1 99 ? 6.871 -9.842 8.828 1.00 89.38 99 GLN A CA 1
ATOM 713 C C . GLN A 1 99 ? 7.652 -8.756 8.070 1.00 89.38 99 GLN A C 1
ATOM 715 O O . GLN A 1 99 ? 8.154 -8.998 6.971 1.00 89.38 99 GLN A O 1
ATOM 720 N N . GLN A 1 100 ? 7.807 -7.569 8.666 1.00 89.88 100 GLN A N 1
ATOM 721 C CA . GLN A 1 100 ? 8.606 -6.494 8.081 1.00 89.88 100 GLN A CA 1
ATOM 722 C C . GLN A 1 100 ? 10.105 -6.835 8.062 1.00 89.88 100 GLN A C 1
ATOM 724 O O . GLN A 1 100 ? 10.795 -6.531 7.085 1.00 89.88 100 GLN A O 1
ATOM 729 N N . GLU A 1 101 ? 10.614 -7.478 9.116 1.00 93.50 101 GLU A N 1
ATOM 730 C CA . GLU A 1 101 ? 11.998 -7.957 9.172 1.00 93.50 101 GLU A CA 1
ATOM 731 C C . GLU A 1 101 ? 12.276 -9.038 8.124 1.00 93.50 101 GLU A C 1
ATOM 733 O O . GLU A 1 101 ? 13.284 -8.957 7.423 1.00 93.50 101 GLU A O 1
ATOM 738 N N . GLU A 1 102 ? 11.385 -10.019 7.975 1.00 93.12 102 GLU A N 1
ATOM 739 C CA . GLU A 1 102 ? 11.511 -11.071 6.960 1.00 93.12 102 GLU A CA 1
ATOM 740 C C . GLU A 1 102 ? 11.490 -10.496 5.540 1.00 93.12 102 GLU A C 1
ATOM 742 O O . GLU A 1 102 ? 12.360 -10.829 4.734 1.00 93.12 102 GLU A O 1
ATOM 747 N N . GLY A 1 103 ? 10.568 -9.571 5.249 1.00 89.44 103 GLY A N 1
ATOM 748 C CA . GLY A 1 103 ? 10.515 -8.890 3.952 1.00 89.44 103 GLY A CA 1
ATOM 749 C C .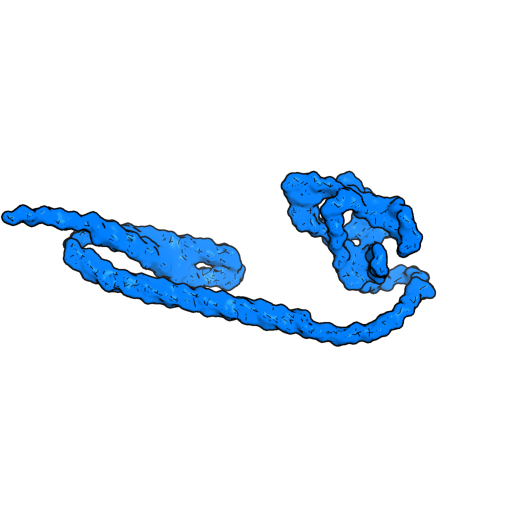 GLY A 1 103 ? 11.783 -8.081 3.659 1.00 89.44 103 GLY A C 1
ATOM 750 O O . GLY A 1 103 ? 12.317 -8.135 2.551 1.00 89.44 103 GLY A O 1
ATOM 751 N N . ARG A 1 104 ? 12.332 -7.390 4.668 1.00 91.06 104 ARG A N 1
ATOM 752 C CA . ARG A 1 104 ? 13.617 -6.683 4.540 1.00 91.06 104 ARG A CA 1
ATOM 753 C C . ARG A 1 104 ? 14.782 -7.631 4.278 1.00 91.06 104 ARG A C 1
ATOM 755 O O . ARG A 1 104 ? 15.606 -7.327 3.420 1.00 91.06 104 ARG A O 1
ATOM 762 N N . ARG A 1 105 ? 14.846 -8.768 4.979 1.00 93.25 105 ARG A N 1
ATOM 763 C CA . ARG A 1 105 ? 15.892 -9.783 4.765 1.00 93.25 105 ARG A CA 1
ATOM 764 C C . ARG A 1 105 ? 15.823 -10.366 3.359 1.00 93.25 105 ARG A C 1
ATOM 766 O O . ARG A 1 105 ? 16.858 -10.481 2.717 1.00 93.25 105 ARG A O 1
ATOM 773 N N . GLN A 1 106 ? 14.624 -10.658 2.856 1.00 91.56 106 GLN A N 1
ATOM 774 C CA . GLN A 1 106 ? 14.441 -11.139 1.483 1.00 91.56 106 GLN A CA 1
ATOM 775 C C . GLN A 1 106 ? 14.903 -10.105 0.452 1.00 91.56 106 GLN A C 1
ATOM 777 O O . GLN A 1 106 ? 15.679 -10.448 -0.437 1.00 91.56 106 GLN A O 1
ATOM 782 N N . MET A 1 107 ? 14.521 -8.833 0.612 1.00 84.00 107 MET A N 1
ATOM 783 C CA . MET A 1 107 ? 15.013 -7.747 -0.247 1.00 84.00 107 MET A CA 1
ATOM 784 C C . MET A 1 107 ? 16.537 -7.601 -0.186 1.00 84.00 107 MET A C 1
ATOM 786 O O . MET A 1 107 ? 17.182 -7.369 -1.207 1.00 84.00 107 MET A O 1
ATOM 790 N N . GLU A 1 108 ? 17.135 -7.721 1.001 1.00 90.94 108 GLU A N 1
ATOM 791 C CA . GLU A 1 108 ? 18.586 -7.635 1.155 1.00 90.94 108 GLU A CA 1
ATOM 792 C C . GLU A 1 108 ? 19.296 -8.825 0.495 1.00 90.94 108 GLU A C 1
ATOM 794 O O . GLU A 1 108 ? 20.299 -8.638 -0.195 1.00 90.94 108 GLU A O 1
ATOM 799 N N . GLU A 1 109 ? 18.774 -10.041 0.651 1.00 89.94 109 GLU A N 1
ATOM 800 C CA . GLU A 1 109 ? 19.288 -11.232 -0.026 1.00 89.94 109 GLU A CA 1
ATOM 801 C C . GLU A 1 109 ? 19.162 -11.127 -1.546 1.00 89.94 109 GLU A C 1
ATOM 803 O O . GLU A 1 109 ? 20.101 -11.477 -2.264 1.00 89.94 109 GLU A O 1
ATOM 808 N N . GLU A 1 110 ? 18.046 -10.607 -2.050 1.00 86.38 110 GLU A N 1
ATOM 809 C CA . GLU A 1 110 ? 17.832 -10.377 -3.476 1.00 86.38 110 GLU A CA 1
ATOM 810 C C . GLU A 1 110 ? 18.797 -9.311 -4.017 1.00 86.38 110 GLU A C 1
ATOM 812 O O . GLU A 1 110 ? 19.488 -9.548 -5.010 1.00 86.38 110 GLU A O 1
ATOM 817 N N . MET A 1 111 ? 18.980 -8.198 -3.297 1.00 80.75 111 MET A N 1
ATOM 818 C CA . MET A 1 111 ? 20.006 -7.202 -3.625 1.00 80.75 111 MET A CA 1
ATOM 819 C C . MET A 1 111 ? 21.425 -7.782 -3.583 1.00 80.75 111 MET A C 1
ATOM 821 O O . MET A 1 111 ? 22.253 -7.429 -4.424 1.00 80.75 111 MET A O 1
ATOM 825 N N . ARG A 1 112 ? 21.734 -8.678 -2.638 1.00 85.00 112 ARG A N 1
ATOM 826 C CA . ARG A 1 112 ? 23.036 -9.369 -2.575 1.00 85.00 112 ARG A CA 1
ATOM 827 C C . ARG A 1 112 ? 23.225 -10.340 -3.739 1.00 85.00 112 ARG A C 1
ATOM 829 O O . ARG A 1 112 ? 24.342 -10.459 -4.239 1.00 85.00 112 ARG A O 1
ATOM 836 N N . ARG A 1 113 ? 22.163 -11.015 -4.192 1.00 81.38 113 ARG A N 1
ATOM 837 C CA . ARG A 1 113 ? 22.197 -11.861 -5.398 1.00 81.38 113 ARG A CA 1
ATOM 838 C C . ARG A 1 113 ? 22.453 -11.027 -6.652 1.00 81.38 113 ARG A C 1
ATOM 840 O O . ARG A 1 113 ? 23.294 -11.424 -7.453 1.00 81.38 113 ARG A O 1
ATOM 847 N N . LEU A 1 114 ? 21.805 -9.868 -6.777 1.00 76.44 114 LEU A N 1
ATOM 848 C CA . LEU A 1 114 ? 22.008 -8.925 -7.886 1.00 76.44 114 LEU A CA 1
ATOM 849 C C . LEU A 1 114 ? 23.397 -8.266 -7.860 1.00 76.44 114 LEU A C 1
ATOM 851 O O . LEU A 1 114 ? 23.965 -7.992 -8.910 1.00 76.44 114 LEU A O 1
ATOM 855 N N . LYS A 1 115 ? 23.977 -8.055 -6.672 1.00 70.31 115 LYS A N 1
ATOM 856 C CA . LYS A 1 115 ? 25.336 -7.517 -6.488 1.00 70.31 115 LYS A CA 1
ATOM 857 C C . LYS A 1 115 ? 26.457 -8.545 -6.638 1.00 70.31 115 LYS A C 1
ATOM 859 O O . LYS A 1 115 ? 27.608 -8.206 -6.354 1.00 70.31 115 LYS A O 1
ATOM 864 N N . ARG A 1 116 ? 26.182 -9.784 -7.064 1.00 60.38 116 ARG A N 1
ATOM 865 C CA . ARG A 1 116 ? 27.281 -10.682 -7.438 1.00 60.38 116 ARG A CA 1
ATOM 866 C C . ARG A 1 116 ? 28.072 -9.999 -8.557 1.00 60.38 116 ARG A C 1
ATOM 868 O O . ARG A 1 116 ? 27.464 -9.660 -9.568 1.00 60.38 116 ARG A O 1
ATOM 875 N N . PRO A 1 117 ? 29.383 -9.761 -8.375 1.00 59.41 117 PRO A N 1
ATOM 876 C CA . PRO A 1 117 ? 30.193 -9.138 -9.402 1.00 59.41 117 PRO A CA 1
ATOM 877 C C . PRO A 1 117 ? 30.076 -9.998 -10.653 1.00 59.41 117 PRO A C 1
ATOM 879 O O . PRO A 1 117 ? 30.431 -11.180 -10.640 1.00 59.41 117 PRO A O 1
ATOM 882 N N . THR A 1 118 ? 29.521 -9.421 -11.714 1.00 62.72 118 THR A N 1
ATOM 883 C CA . THR A 1 118 ? 29.656 -9.971 -13.055 1.00 62.72 118 THR A CA 1
ATOM 884 C C . THR A 1 118 ? 31.142 -10.232 -13.253 1.00 62.72 118 THR A C 1
ATOM 886 O O . THR A 1 118 ? 31.964 -9.387 -12.883 1.00 62.72 118 THR A O 1
ATOM 889 N N . ALA A 1 119 ? 31.493 -11.423 -13.747 1.00 65.62 119 ALA A N 1
ATOM 890 C CA . ALA A 1 119 ? 32.879 -11.741 -14.059 1.00 65.62 119 ALA A CA 1
ATOM 891 C C . ALA A 1 119 ? 33.486 -10.554 -14.825 1.00 65.62 119 ALA A C 1
ATOM 893 O O . ALA A 1 119 ? 32.781 -9.990 -15.670 1.00 65.62 119 ALA A O 1
ATOM 894 N N . PRO A 1 120 ? 34.721 -10.125 -14.493 1.00 59.72 120 PRO A N 1
ATOM 895 C CA . PRO A 1 120 ? 35.349 -8.999 -15.165 1.00 59.72 120 PRO A CA 1
ATOM 896 C C . PRO A 1 120 ? 35.215 -9.236 -16.662 1.00 59.72 120 PRO A C 1
ATOM 898 O O . PRO A 1 120 ? 35.629 -10.287 -17.157 1.00 59.72 120 PRO A O 1
ATOM 901 N N . ALA A 1 121 ? 34.531 -8.309 -17.337 1.00 58.12 121 ALA A N 1
ATOM 902 C CA . ALA A 1 121 ? 34.318 -8.398 -18.766 1.00 58.12 121 ALA A CA 1
ATOM 903 C C . ALA A 1 121 ? 35.695 -8.610 -19.394 1.00 58.12 121 ALA A C 1
ATOM 905 O O . ALA A 1 121 ? 36.607 -7.812 -19.155 1.00 58.12 121 ALA A O 1
ATOM 906 N N . ALA A 1 122 ? 35.861 -9.728 -20.110 1.00 62.47 122 ALA A N 1
ATOM 907 C CA . ALA A 1 122 ? 37.067 -9.955 -20.885 1.00 62.47 122 ALA A CA 1
ATOM 908 C C . ALA A 1 122 ? 37.320 -8.679 -21.700 1.00 62.47 122 ALA A C 1
ATOM 910 O O . ALA A 1 122 ? 36.344 -8.113 -22.207 1.00 62.47 122 ALA A O 1
ATOM 911 N N . PRO A 1 123 ? 38.567 -8.177 -21.760 1.00 53.16 123 PRO A N 1
ATOM 912 C CA . PRO A 1 123 ? 38.871 -6.976 -22.515 1.00 53.16 123 PRO A CA 1
ATOM 913 C C . PRO A 1 123 ? 38.318 -7.172 -23.922 1.00 53.16 123 PRO A C 1
ATOM 915 O O . PRO A 1 123 ? 38.766 -8.047 -24.659 1.00 53.16 123 PRO A O 1
ATOM 918 N N . LEU A 1 124 ? 37.273 -6.406 -24.238 1.00 51.31 124 LEU A N 1
ATOM 919 C CA . LEU A 1 124 ? 36.745 -6.300 -25.581 1.00 51.31 124 LEU A CA 1
ATOM 920 C C . LEU A 1 124 ? 37.872 -5.666 -26.386 1.00 51.31 124 LEU A C 1
ATOM 922 O O . LEU A 1 124 ? 38.058 -4.450 -26.368 1.00 51.31 124 LEU A O 1
ATOM 926 N N . GLU A 1 125 ? 38.669 -6.509 -27.043 1.00 46.75 125 GLU A N 1
ATOM 927 C CA . GLU A 1 125 ? 39.337 -6.106 -28.267 1.00 46.75 125 GLU A CA 1
ATOM 928 C C . GLU A 1 125 ? 38.244 -5.480 -29.123 1.00 46.75 125 GLU A C 1
ATOM 930 O O . GLU A 1 125 ? 37.269 -6.140 -29.491 1.00 46.75 125 GLU A O 1
ATOM 935 N N . PHE A 1 126 ? 38.357 -4.171 -29.339 1.00 49.66 126 PHE A N 1
ATOM 936 C CA . PHE A 1 126 ? 37.546 -3.467 -30.308 1.00 49.66 126 PHE A CA 1
ATOM 937 C C . PHE A 1 126 ? 37.786 -4.164 -31.642 1.00 49.66 126 PHE A C 1
ATOM 939 O O . PHE A 1 126 ? 38.770 -3.884 -32.322 1.00 49.66 126 PHE A O 1
ATOM 946 N N . LEU A 1 127 ? 36.908 -5.099 -32.004 1.00 43.25 127 LEU A N 1
ATOM 947 C CA . LEU A 1 127 ? 36.772 -5.488 -33.389 1.00 43.25 127 LEU A CA 1
ATOM 948 C C . LEU A 1 127 ? 36.259 -4.231 -34.082 1.00 43.25 127 LEU A C 1
ATOM 950 O O . LEU A 1 127 ? 35.151 -3.786 -33.766 1.00 43.25 127 LEU A O 1
ATOM 954 N N . PRO A 1 128 ? 37.050 -3.608 -34.970 1.00 41.56 128 PRO A N 1
ATOM 955 C CA . PRO A 1 128 ? 36.502 -2.566 -35.802 1.00 41.56 128 PRO A CA 1
ATOM 956 C C . PRO A 1 128 ? 35.334 -3.200 -36.554 1.00 41.56 128 PRO A C 1
ATOM 958 O O . PRO A 1 128 ? 35.518 -4.142 -37.326 1.00 41.56 128 PRO A O 1
ATOM 961 N N . VAL A 1 129 ? 34.126 -2.669 -36.370 1.00 51.16 129 VAL A N 1
ATOM 962 C CA . VAL A 1 129 ? 33.032 -2.862 -37.331 1.00 51.16 129 VAL A CA 1
ATOM 963 C C . VAL A 1 129 ? 33.348 -1.991 -38.555 1.00 51.16 129 VAL A C 1
ATOM 965 O O . VAL A 1 129 ? 32.564 -1.173 -39.009 1.00 51.16 129 VAL A O 1
ATOM 968 N N . SER A 1 130 ? 34.560 -2.143 -39.083 1.00 48.56 130 SER A N 1
ATOM 969 C CA . SER A 1 130 ? 35.015 -1.576 -40.341 1.00 48.56 130 SER A CA 1
ATOM 970 C C . SER A 1 130 ? 35.062 -2.739 -41.316 1.00 48.56 130 SER A C 1
ATOM 972 O O . SER A 1 130 ? 36.123 -3.279 -41.614 1.00 48.56 130 SER A O 1
ATOM 974 N N . GLY A 1 131 ? 33.884 -3.192 -41.745 1.00 46.94 131 GLY A N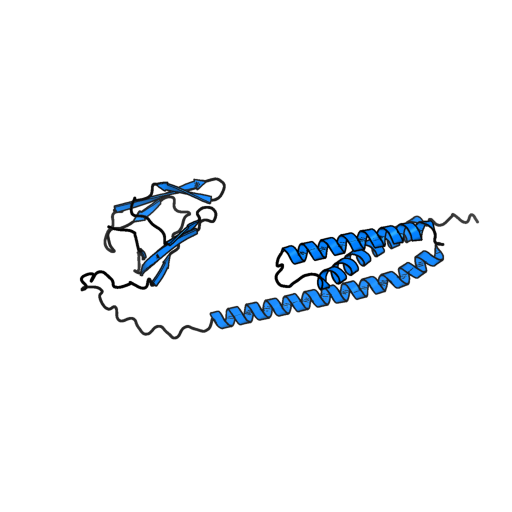 1
ATOM 975 C CA . GLY A 1 131 ? 33.774 -4.216 -42.781 1.00 46.94 131 GLY A CA 1
ATOM 976 C C . GLY A 1 131 ? 32.651 -5.216 -42.556 1.00 46.94 131 GLY A C 1
ATOM 977 O O . GLY A 1 131 ? 32.904 -6.363 -42.207 1.00 46.94 131 GLY A O 1
ATOM 978 N N . ARG A 1 132 ? 31.410 -4.795 -42.803 1.00 40.66 132 ARG A N 1
ATOM 979 C CA . ARG A 1 132 ? 30.307 -5.653 -43.269 1.00 40.66 132 ARG A CA 1
ATOM 980 C C . ARG A 1 132 ? 29.194 -4.702 -43.702 1.00 40.66 132 ARG A C 1
ATOM 982 O O . ARG A 1 132 ? 28.579 -4.054 -42.873 1.00 40.66 132 ARG A O 1
ATOM 989 N N . ALA A 1 133 ? 29.018 -4.441 -44.997 1.00 43.44 133 ALA A N 1
ATOM 990 C CA . ALA A 1 133 ? 28.222 -5.331 -45.841 1.00 43.44 133 ALA A CA 1
ATOM 991 C C . ALA A 1 133 ? 27.112 -5.961 -44.992 1.00 43.44 133 ALA A C 1
ATOM 993 O O . ALA A 1 133 ? 27.269 -7.062 -44.465 1.00 43.44 133 ALA A O 1
ATOM 994 N N . ALA A 1 134 ? 26.049 -5.186 -44.785 1.00 41.94 134 ALA A N 1
ATOM 995 C CA . ALA A 1 134 ? 24.789 -5.678 -44.273 1.00 41.94 134 ALA A CA 1
ATOM 996 C C . ALA A 1 134 ? 24.314 -6.792 -45.213 1.00 41.94 134 ALA A C 1
ATOM 998 O O . ALA A 1 134 ? 23.714 -6.544 -46.252 1.00 41.94 134 ALA A O 1
ATOM 999 N N . THR A 1 135 ? 24.641 -8.038 -44.889 1.00 45.16 135 THR A N 1
ATOM 1000 C CA . THR A 1 135 ? 23.805 -9.154 -45.315 1.00 45.16 135 THR A CA 1
ATOM 1001 C C . THR A 1 135 ? 22.468 -8.963 -44.616 1.00 45.16 135 THR A C 1
ATOM 1003 O O . THR A 1 135 ? 22.398 -9.086 -43.389 1.00 45.16 135 THR A O 1
ATOM 1006 N N . GLU A 1 136 ? 21.446 -8.606 -45.396 1.00 43.53 136 GLU A N 1
ATOM 1007 C CA . GLU A 1 136 ? 20.037 -8.622 -45.003 1.00 43.53 136 GLU A CA 1
ATOM 1008 C C . GLU A 1 136 ? 19.760 -9.879 -44.161 1.00 43.53 136 GLU A C 1
ATOM 1010 O O . GLU A 1 136 ? 19.909 -11.004 -44.639 1.00 43.53 136 GLU A O 1
ATOM 1015 N N . GLY A 1 137 ? 19.422 -9.700 -42.880 1.00 47.25 137 GLY A N 1
ATOM 1016 C CA . GLY A 1 137 ? 18.984 -10.791 -41.999 1.00 47.25 137 GLY A CA 1
ATOM 1017 C C . GLY A 1 137 ? 19.837 -11.083 -40.759 1.00 47.25 137 GLY A C 1
ATOM 1018 O O . GLY A 1 137 ? 19.438 -11.926 -39.955 1.00 47.25 137 GLY A O 1
ATOM 1019 N N . ALA A 1 138 ? 20.970 -10.408 -40.535 1.00 43.50 138 ALA A N 1
ATOM 1020 C CA . ALA A 1 138 ? 21.695 -10.547 -39.267 1.00 43.50 138 ALA A CA 1
ATOM 1021 C C . ALA A 1 138 ? 21.012 -9.726 -38.156 1.00 43.50 138 ALA A C 1
ATOM 1023 O O . ALA A 1 138 ? 21.124 -8.504 -38.115 1.00 43.50 138 ALA A O 1
ATOM 1024 N N . VAL A 1 139 ? 20.303 -10.402 -37.244 1.00 51.34 139 VAL A N 1
ATOM 1025 C CA . VAL A 1 139 ? 19.694 -9.783 -36.054 1.00 51.34 139 VAL A CA 1
ATOM 1026 C C . VAL A 1 139 ? 20.804 -9.243 -35.148 1.00 51.34 139 VAL A C 1
ATOM 1028 O O . VAL A 1 139 ? 21.445 -9.997 -34.414 1.00 51.34 139 VAL A O 1
ATOM 1031 N N . VAL A 1 140 ? 21.042 -7.933 -35.199 1.00 56.28 140 VAL A N 1
ATOM 1032 C CA . VAL A 1 140 ? 21.949 -7.249 -34.273 1.00 56.28 140 VAL A CA 1
ATOM 1033 C C . VAL A 1 140 ? 21.299 -7.264 -32.887 1.00 56.28 140 VAL A C 1
ATOM 1035 O O . VAL A 1 140 ? 20.289 -6.607 -32.633 1.00 56.28 140 VAL A O 1
ATOM 1038 N N . MET A 1 141 ? 21.840 -8.075 -31.978 1.00 53.38 141 MET A N 1
ATOM 1039 C CA . MET A 1 141 ? 21.428 -8.081 -30.573 1.00 53.38 141 MET A CA 1
ATOM 1040 C C . MET A 1 141 ? 21.922 -6.783 -29.923 1.00 53.38 141 MET A C 1
ATOM 1042 O O . MET A 1 141 ? 23.114 -6.641 -29.666 1.00 53.38 141 MET A O 1
ATOM 1046 N N . GLY A 1 142 ? 21.014 -5.827 -29.700 1.00 65.44 142 GLY A N 1
ATOM 1047 C CA . GLY A 1 142 ? 21.345 -4.541 -29.076 1.00 65.44 142 GLY A CA 1
ATOM 1048 C C . GLY A 1 142 ? 21.978 -4.681 -27.683 1.00 65.44 142 GLY A C 1
ATOM 1049 O O . GLY A 1 142 ? 21.672 -5.613 -26.938 1.00 65.44 142 GLY A O 1
ATOM 1050 N N . LEU A 1 143 ? 22.832 -3.722 -27.315 1.00 83.25 143 LEU A N 1
ATOM 1051 C CA . LEU A 1 143 ? 23.585 -3.664 -26.050 1.00 83.25 143 LEU A CA 1
ATOM 1052 C C . LEU A 1 143 ? 22.727 -3.295 -24.826 1.00 83.25 143 LEU A C 1
ATOM 1054 O O . LEU A 1 143 ? 23.232 -3.235 -23.705 1.00 83.25 143 LEU A O 1
ATOM 1058 N N . GLY A 1 144 ? 21.437 -3.026 -25.028 1.00 90.06 144 GLY A N 1
ATOM 1059 C CA . GLY A 1 144 ? 20.495 -2.642 -23.983 1.00 90.06 144 GLY A CA 1
ATOM 1060 C C . GLY A 1 144 ? 19.567 -1.519 -24.432 1.00 90.06 144 GLY A C 1
ATOM 1061 O O . GLY A 1 144 ? 19.294 -1.357 -25.623 1.00 90.06 144 GLY A O 1
ATOM 1062 N N . MET A 1 145 ? 19.079 -0.751 -23.456 1.00 93.00 145 MET A N 1
ATOM 1063 C CA . MET A 1 145 ? 18.154 0.364 -23.660 1.00 93.00 145 MET A CA 1
ATOM 1064 C C . MET A 1 145 ? 18.757 1.647 -23.082 1.00 93.00 145 MET A C 1
ATOM 1066 O O . MET A 1 145 ? 19.177 1.661 -21.925 1.00 93.00 145 MET A O 1
ATOM 1070 N N . ALA A 1 146 ? 18.774 2.720 -23.865 1.00 91.94 146 ALA A N 1
ATOM 1071 C CA . ALA A 1 146 ? 19.139 4.057 -23.421 1.00 91.94 146 ALA A CA 1
ATOM 1072 C C . ALA A 1 146 ? 17.880 4.846 -23.064 1.00 91.94 146 ALA A C 1
ATOM 1074 O O . ALA A 1 146 ? 16.892 4.827 -23.800 1.00 91.94 146 ALA A O 1
ATOM 1075 N N . ARG A 1 147 ? 17.940 5.560 -21.938 1.00 93.38 147 ARG A N 1
ATOM 1076 C CA . ARG A 1 147 ? 16.922 6.523 -21.520 1.00 93.38 147 ARG A CA 1
ATOM 1077 C C . ARG A 1 147 ? 17.512 7.928 -21.661 1.00 93.38 147 ARG A C 1
ATOM 1079 O O . ARG A 1 147 ? 18.361 8.275 -20.838 1.00 93.38 147 ARG A O 1
ATOM 1086 N N . PRO A 1 148 ? 17.130 8.707 -22.686 1.00 91.31 148 PRO A N 1
ATOM 1087 C CA . PRO A 1 148 ? 17.573 10.088 -22.795 1.00 91.31 148 PRO A CA 1
ATOM 1088 C C . PRO A 1 148 ? 16.959 10.935 -21.676 1.00 91.31 148 PRO A C 1
ATOM 1090 O O . PRO A 1 148 ? 15.927 10.584 -21.096 1.00 91.31 148 PRO A O 1
ATOM 1093 N N . ASP A 1 149 ? 17.607 12.055 -21.379 1.00 90.06 149 ASP A N 1
ATOM 1094 C CA . ASP A 1 149 ? 17.085 13.039 -20.441 1.00 90.06 149 ASP A CA 1
ATOM 1095 C C . ASP A 1 149 ? 15.944 13.828 -21.101 1.00 90.06 149 ASP A C 1
ATOM 1097 O O . ASP A 1 149 ? 16.160 14.546 -22.075 1.00 90.06 149 ASP A O 1
ATOM 1101 N N . LEU A 1 150 ? 14.724 13.669 -20.582 1.00 89.56 150 LEU A N 1
ATOM 1102 C CA . LEU A 1 150 ? 13.522 14.339 -21.092 1.00 89.56 150 LEU A CA 1
ATOM 1103 C C . LEU A 1 150 ? 13.334 15.747 -20.513 1.00 89.56 150 LEU A C 1
ATOM 1105 O O . LEU A 1 150 ? 12.414 16.456 -20.916 1.00 89.56 150 LEU A O 1
ATOM 1109 N N . THR A 1 151 ? 14.194 16.169 -19.579 1.00 86.12 151 THR A N 1
ATOM 1110 C CA . THR A 1 151 ? 14.182 17.552 -19.082 1.00 86.12 151 THR A CA 1
ATOM 1111 C C . THR A 1 151 ? 14.744 18.532 -20.111 1.00 86.12 151 THR A C 1
ATOM 1113 O O . THR A 1 151 ? 14.402 19.716 -20.090 1.00 86.12 151 THR A O 1
ATOM 1116 N N . ALA A 1 152 ? 15.573 18.045 -21.040 1.00 86.12 152 ALA A N 1
ATOM 1117 C CA . ALA A 1 152 ? 16.045 18.827 -22.168 1.00 86.12 152 ALA A CA 1
ATOM 1118 C C . ALA A 1 152 ? 14.899 19.032 -23.180 1.00 86.12 152 ALA A C 1
ATOM 1120 O O . ALA A 1 152 ? 14.269 18.059 -23.593 1.00 86.12 152 ALA A O 1
ATOM 1121 N N . PRO A 1 153 ? 14.640 20.273 -23.632 1.00 87.56 153 PRO A N 1
ATOM 1122 C CA . PRO A 1 153 ? 13.531 20.555 -24.546 1.00 87.56 153 PRO A CA 1
ATOM 1123 C C . PRO A 1 153 ? 13.758 19.989 -25.953 1.00 87.56 153 PRO A C 1
ATOM 1125 O O . PRO A 1 153 ? 12.813 19.845 -26.722 1.00 87.56 153 PRO A O 1
ATOM 1128 N N . VAL A 1 154 ? 15.007 19.693 -26.322 1.00 95.75 154 VAL A N 1
ATOM 1129 C CA . VAL A 1 154 ? 15.363 19.206 -27.655 1.00 95.75 154 VAL A CA 1
ATOM 1130 C C . VAL A 1 154 ? 16.423 18.118 -27.535 1.00 95.75 154 VAL A C 1
ATOM 1132 O O . VAL A 1 154 ? 17.469 18.323 -26.919 1.00 95.75 154 VAL A O 1
ATOM 1135 N N . LEU A 1 155 ? 16.159 16.968 -28.153 1.00 93.81 155 LEU A N 1
ATOM 1136 C CA . LEU A 1 155 ? 17.119 15.885 -28.336 1.00 93.81 155 LEU A CA 1
ATOM 1137 C C . LEU A 1 155 ? 17.619 15.914 -29.780 1.00 93.81 155 LEU A C 1
ATOM 1139 O O . LEU A 1 155 ? 16.830 15.847 -30.719 1.00 93.81 155 LEU A O 1
ATOM 1143 N N . HIS A 1 156 ? 18.932 16.033 -29.954 1.00 94.75 156 HIS A N 1
ATOM 1144 C CA . HIS A 1 156 ? 19.566 16.120 -31.267 1.00 94.75 156 HIS A CA 1
ATOM 1145 C C . HIS A 1 156 ? 20.064 14.755 -31.734 1.00 94.75 156 HIS A C 1
ATOM 1147 O O . HIS A 1 156 ? 20.700 14.028 -30.968 1.00 94.75 156 HIS A O 1
ATOM 1153 N N . PHE A 1 157 ? 19.828 14.446 -33.006 1.00 93.56 157 PHE A N 1
ATOM 1154 C CA . PHE A 1 157 ? 20.370 13.261 -33.660 1.00 93.56 157 PHE A CA 1
ATOM 1155 C C . PHE A 1 157 ? 21.504 13.649 -34.604 1.00 93.56 157 PHE A C 1
ATOM 1157 O O . PHE A 1 157 ? 21.401 14.606 -35.374 1.00 93.56 157 PHE A O 1
ATOM 1164 N N . LEU A 1 158 ? 22.596 12.892 -34.527 1.00 93.25 158 LEU A N 1
ATOM 1165 C CA . LEU A 1 158 ? 23.819 13.112 -35.290 1.00 93.25 158 LEU A CA 1
ATOM 1166 C C . LEU A 1 158 ? 23.967 12.012 -36.346 1.00 93.25 158 LEU A C 1
ATOM 1168 O O . LEU A 1 158 ? 23.760 10.836 -36.047 1.00 93.25 158 LEU A O 1
ATOM 1172 N N . ASN A 1 159 ? 24.385 12.378 -37.560 1.00 88.44 159 ASN A N 1
ATOM 1173 C CA . ASN A 1 159 ? 24.690 11.417 -38.626 1.00 88.44 159 ASN A CA 1
ATOM 1174 C C . ASN A 1 159 ? 26.124 10.896 -38.487 1.00 88.44 159 ASN A C 1
ATOM 1176 O O . ASN A 1 159 ? 26.993 11.177 -39.311 1.00 88.44 159 ASN A O 1
ATOM 1180 N N . GLY A 1 160 ? 26.365 10.144 -37.418 1.00 85.25 160 GLY A N 1
ATOM 1181 C CA . GLY A 1 160 ? 27.646 9.502 -37.146 1.00 85.25 160 GLY A CA 1
ATOM 1182 C C . GLY A 1 160 ? 28.429 10.124 -35.985 1.00 85.25 160 GLY A C 1
ATOM 1183 O O . GLY A 1 160 ? 28.063 11.176 -35.459 1.00 85.25 160 GLY A O 1
ATOM 1184 N N . PRO A 1 161 ? 29.509 9.451 -35.555 1.00 77.00 161 PRO A N 1
ATOM 1185 C CA . PRO A 1 161 ? 30.212 9.760 -34.309 1.00 77.00 161 PRO A CA 1
ATOM 1186 C C . PRO A 1 161 ? 31.023 11.063 -34.349 1.00 77.00 161 PRO A C 1
ATOM 1188 O O . PRO A 1 161 ? 31.205 11.684 -33.306 1.00 77.00 161 PRO A O 1
ATOM 1191 N N . ASP A 1 162 ? 31.482 11.476 -35.533 1.00 83.56 162 ASP A N 1
ATOM 1192 C CA . ASP A 1 162 ? 32.299 12.683 -35.727 1.00 83.56 162 ASP A CA 1
ATOM 1193 C C . ASP A 1 162 ? 31.470 13.899 -36.180 1.00 83.56 162 ASP A C 1
ATOM 1195 O O . ASP A 1 162 ? 32.014 14.980 -36.412 1.00 83.56 162 ASP A O 1
ATOM 1199 N N . ALA A 1 163 ? 30.150 13.740 -36.327 1.00 86.00 163 ALA A N 1
ATOM 1200 C CA . ALA A 1 163 ? 29.272 14.823 -36.745 1.00 86.00 163 ALA A CA 1
ATOM 1201 C C . ALA A 1 163 ? 29.097 15.839 -35.607 1.00 86.00 163 ALA A C 1
ATOM 1203 O O . ALA A 1 163 ? 28.674 15.502 -34.503 1.00 86.00 163 ALA A O 1
ATOM 1204 N N . THR A 1 164 ? 29.401 17.105 -35.888 1.00 85.94 164 THR A N 1
ATOM 1205 C CA . THR A 1 164 ? 29.221 18.216 -34.940 1.00 85.94 164 THR A CA 1
ATOM 1206 C C . THR A 1 164 ? 27.879 18.923 -35.097 1.00 85.94 164 THR A C 1
ATOM 1208 O O . THR A 1 164 ? 27.461 19.650 -34.200 1.00 85.94 164 THR A O 1
ATOM 1211 N N . GLU A 1 165 ? 27.209 18.727 -36.231 1.00 91.50 165 GLU A N 1
ATOM 1212 C CA . GLU A 1 165 ? 25.924 19.346 -36.549 1.00 91.50 165 GLU A CA 1
ATOM 1213 C C . GLU A 1 165 ? 24.785 18.330 -36.418 1.00 91.50 165 GLU A C 1
ATOM 1215 O O . GLU A 1 165 ? 24.905 17.172 -36.826 1.00 91.50 165 GLU A O 1
ATOM 1220 N N . ALA A 1 166 ? 23.668 18.774 -35.836 1.00 92.19 166 ALA A N 1
ATOM 1221 C CA . ALA A 1 166 ? 22.464 17.966 -35.713 1.00 92.19 166 ALA A CA 1
ATOM 1222 C C . ALA A 1 166 ? 21.811 17.785 -37.086 1.00 92.19 166 ALA A C 1
ATOM 1224 O O . ALA A 1 166 ? 21.482 18.767 -37.749 1.00 92.19 166 ALA A O 1
ATOM 1225 N N . SER A 1 167 ? 21.596 16.534 -37.493 1.00 92.44 167 SER A N 1
ATOM 1226 C CA . SER A 1 167 ? 20.859 16.233 -38.723 1.00 92.44 167 SER A CA 1
ATOM 1227 C C . SER A 1 167 ? 19.358 16.394 -38.535 1.00 92.44 167 SER A C 1
ATOM 1229 O O . SER A 1 167 ? 18.661 16.760 -39.475 1.00 92.44 167 SER A O 1
ATOM 1231 N N . ASP A 1 168 ? 18.861 16.051 -37.352 1.00 94.94 168 ASP A N 1
ATOM 1232 C CA . ASP A 1 168 ? 17.445 16.113 -37.019 1.00 94.94 168 ASP A CA 1
ATOM 1233 C C . ASP A 1 168 ? 17.279 16.295 -35.507 1.00 94.94 168 ASP A C 1
ATOM 1235 O O . ASP A 1 168 ? 18.244 16.175 -34.735 1.00 94.94 168 ASP A O 1
ATOM 1239 N N . SER A 1 169 ? 16.060 16.583 -35.068 1.00 95.50 169 SER A N 1
ATOM 1240 C CA . SER A 1 169 ? 15.769 16.766 -33.652 1.00 95.50 169 SER A CA 1
ATOM 1241 C C . SER A 1 169 ? 14.381 16.286 -33.247 1.00 95.50 169 SER A C 1
ATOM 1243 O O . SER A 1 169 ? 13.400 16.388 -33.980 1.00 95.50 169 SER A O 1
ATOM 1245 N N . LEU A 1 170 ? 14.308 15.772 -32.022 1.00 96.06 170 LEU A N 1
ATOM 1246 C CA . LEU A 1 170 ? 13.066 15.497 -31.315 1.00 96.06 170 LEU A CA 1
ATOM 1247 C C . LEU A 1 170 ? 12.820 16.644 -30.336 1.00 96.06 170 LEU A C 1
ATOM 1249 O O . LEU A 1 170 ? 13.603 16.848 -29.408 1.00 96.06 170 LEU A O 1
ATOM 1253 N N . VAL A 1 171 ? 11.744 17.392 -30.550 1.00 97.19 171 VAL A N 1
ATOM 1254 C CA . VAL A 1 171 ? 11.349 18.516 -29.696 1.00 97.19 171 VAL A CA 1
ATOM 1255 C C . VAL A 1 171 ? 10.301 18.036 -28.702 1.00 97.19 171 VAL A C 1
ATOM 1257 O O . VAL A 1 171 ? 9.265 17.487 -29.090 1.00 97.19 171 VAL A O 1
ATOM 1260 N N . LEU A 1 172 ? 10.579 18.258 -27.421 1.00 96.31 172 LEU A N 1
ATOM 1261 C CA . LEU A 1 172 ? 9.724 17.907 -26.298 1.00 96.31 172 LEU A CA 1
ATOM 1262 C C . LEU A 1 172 ? 9.105 19.173 -25.698 1.00 96.31 172 LEU A C 1
ATOM 1264 O O . LEU A 1 172 ? 9.782 20.173 -25.468 1.00 96.31 172 LEU A O 1
ATOM 1268 N N . GLU A 1 173 ? 7.811 19.111 -25.416 1.00 96.31 173 GLU A N 1
ATOM 1269 C CA . GLU A 1 173 ? 7.059 20.145 -24.715 1.00 96.31 173 GLU A CA 1
ATOM 1270 C C . GLU A 1 173 ? 6.665 19.634 -23.327 1.00 96.31 173 GLU A C 1
ATOM 1272 O O . GLU A 1 173 ? 6.161 18.522 -23.181 1.00 96.31 173 GLU A O 1
ATOM 1277 N N . GLN A 1 174 ? 6.898 20.442 -22.294 1.00 92.88 174 GLN A N 1
ATOM 1278 C CA . GLN A 1 174 ? 6.493 20.120 -20.926 1.00 92.88 174 GLN A CA 1
ATOM 1279 C C . GLN A 1 174 ? 5.032 20.528 -20.714 1.00 92.88 174 GLN A C 1
ATOM 1281 O O . GLN A 1 174 ? 4.682 21.703 -20.837 1.00 92.88 174 GLN A O 1
ATOM 1286 N N . VAL A 1 175 ? 4.180 19.564 -20.371 1.00 93.44 175 VAL A N 1
ATOM 1287 C CA . VAL A 1 175 ? 2.760 19.772 -20.059 1.00 93.44 175 VAL A CA 1
ATOM 1288 C C . VAL A 1 175 ? 2.507 19.564 -18.563 1.00 93.44 175 VAL A C 1
ATOM 1290 O O . VAL A 1 175 ? 3.363 19.083 -17.827 1.00 93.44 175 VAL A O 1
ATOM 1293 N N .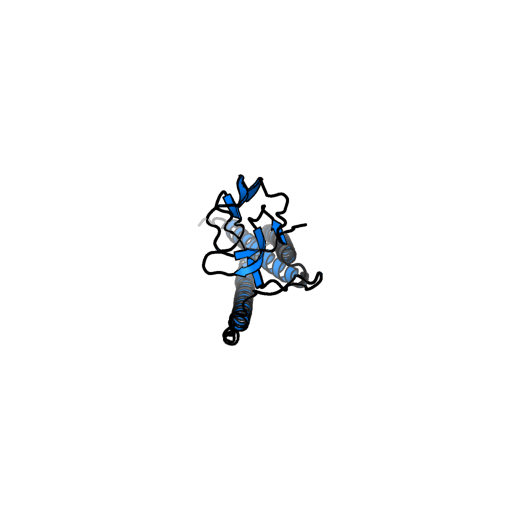 ALA A 1 176 ? 1.314 19.921 -18.076 1.00 89.94 176 ALA A N 1
ATOM 1294 C CA . ALA A 1 176 ? 0.995 19.909 -16.640 1.00 89.94 176 ALA A CA 1
ATOM 1295 C C . ALA A 1 176 ? 1.252 18.561 -15.925 1.00 89.94 176 ALA A C 1
ATOM 1297 O O . ALA A 1 176 ? 1.440 18.543 -14.708 1.00 89.94 176 ALA A O 1
ATOM 1298 N N . HIS A 1 177 ? 1.251 17.446 -16.662 1.00 86.81 177 HIS A N 1
ATOM 1299 C CA . HIS A 1 177 ? 1.391 16.092 -16.122 1.00 86.81 177 HIS A CA 1
ATOM 1300 C C . HIS A 1 177 ? 2.431 15.227 -16.858 1.00 86.81 177 HIS A C 1
ATOM 1302 O O . HIS A 1 177 ? 2.280 14.010 -16.885 1.00 86.81 177 HIS A O 1
ATOM 1308 N N . GLY A 1 178 ? 3.480 15.826 -17.432 1.00 88.88 178 GLY A N 1
ATOM 1309 C CA . GLY A 1 178 ? 4.590 15.084 -18.045 1.00 88.88 178 GLY A CA 1
ATOM 1310 C C . GLY A 1 178 ? 5.151 15.769 -19.285 1.00 88.88 178 GLY A C 1
ATOM 1311 O O . GLY A 1 178 ? 4.914 16.955 -19.515 1.00 88.88 178 GLY A O 1
ATOM 1312 N N . SER A 1 179 ? 5.867 15.007 -20.105 1.00 93.38 179 SER A N 1
ATOM 1313 C CA . SER A 1 179 ? 6.401 15.480 -21.386 1.00 93.38 179 SER A CA 1
ATOM 1314 C C . SER A 1 179 ? 5.468 15.113 -22.552 1.00 93.38 179 SER A C 1
ATOM 1316 O O . SER A 1 179 ? 4.748 14.123 -22.503 1.00 93.38 179 SER A O 1
ATOM 1318 N N . SER A 1 180 ? 5.482 15.884 -23.634 1.00 95.69 180 SER A N 1
ATOM 1319 C CA . SER A 1 180 ? 4.814 15.573 -24.904 1.00 95.69 180 SER A CA 1
ATOM 1320 C C . SER A 1 180 ? 5.787 15.787 -26.060 1.00 95.69 180 SER A C 1
ATOM 1322 O O . SER A 1 180 ? 6.697 16.605 -25.962 1.00 95.69 180 SER A O 1
ATOM 1324 N N . ILE A 1 181 ? 5.626 15.056 -27.162 1.00 96.12 181 ILE A N 1
ATOM 1325 C CA . ILE A 1 181 ? 6.433 15.269 -28.369 1.00 96.12 181 ILE A CA 1
ATOM 1326 C C . ILE A 1 181 ? 5.749 16.347 -29.210 1.00 96.12 181 ILE A C 1
ATOM 1328 O O . ILE A 1 181 ? 4.658 16.124 -29.731 1.00 96.12 181 ILE A O 1
ATOM 1332 N N . ALA A 1 182 ? 6.405 17.495 -29.361 1.00 96.94 182 ALA A N 1
ATOM 1333 C CA . ALA A 1 182 ? 5.938 18.576 -30.227 1.00 96.94 182 ALA A CA 1
ATOM 1334 C C . ALA A 1 182 ? 6.334 18.339 -31.691 1.00 96.94 182 ALA A C 1
ATOM 1336 O O . ALA A 1 182 ? 5.556 18.599 -32.607 1.00 96.94 182 ALA A O 1
ATOM 1337 N N . GLN A 1 183 ? 7.542 17.816 -31.916 1.00 97.25 183 GLN A N 1
ATOM 1338 C CA . GLN A 1 183 ? 8.067 17.509 -33.244 1.00 97.25 183 GLN A CA 1
ATOM 1339 C C . GLN A 1 183 ? 8.973 16.284 -33.162 1.00 97.25 183 GLN A C 1
ATOM 1341 O O . GLN A 1 183 ? 9.811 16.206 -32.268 1.00 97.25 183 GLN A O 1
ATOM 1346 N N . ALA A 1 184 ? 8.826 15.354 -34.106 1.00 96.56 184 ALA A N 1
ATOM 1347 C CA . ALA A 1 184 ? 9.691 14.189 -34.237 1.00 96.56 184 ALA A CA 1
ATOM 1348 C C . ALA A 1 184 ? 10.075 13.938 -35.700 1.00 96.56 184 ALA A C 1
ATOM 1350 O O . ALA A 1 184 ? 9.251 14.176 -36.591 1.00 96.56 184 ALA A O 1
ATOM 1351 N N . PRO A 1 185 ? 11.273 13.387 -35.944 1.00 95.00 185 PRO A N 1
ATOM 1352 C CA . PRO A 1 185 ? 11.639 12.860 -37.248 1.00 95.00 185 PRO A CA 1
ATOM 1353 C C . PRO A 1 185 ? 10.687 11.737 -37.693 1.00 95.00 185 PRO A C 1
ATOM 1355 O O . PRO A 1 185 ? 10.269 10.930 -36.859 1.00 95.00 185 PRO A O 1
ATOM 1358 N N . PRO A 1 186 ? 10.388 11.593 -38.997 1.00 93.50 186 PRO A N 1
ATOM 1359 C CA . PRO A 1 186 ? 9.479 10.552 -39.491 1.00 93.50 186 PRO A CA 1
ATOM 1360 C C . PRO A 1 186 ? 10.011 9.121 -39.291 1.00 93.50 186 PRO A C 1
ATOM 1362 O O . PRO A 1 186 ? 9.235 8.171 -39.270 1.00 93.50 186 PRO A O 1
ATOM 1365 N N . TRP A 1 187 ? 11.326 8.965 -39.135 1.00 92.62 187 TRP A N 1
ATOM 1366 C CA . TRP A 1 187 ? 12.012 7.691 -38.893 1.00 92.62 187 TRP A CA 1
ATOM 1367 C C . TRP A 1 187 ? 12.138 7.340 -37.397 1.00 92.62 187 TRP A C 1
ATOM 1369 O O . TRP A 1 187 ? 12.648 6.274 -37.036 1.00 92.62 187 TRP A O 1
ATOM 1379 N N . PHE A 1 188 ? 11.697 8.225 -36.496 1.00 94.50 188 PHE A N 1
ATOM 1380 C CA . PHE A 1 188 ? 11.844 8.029 -35.058 1.00 94.50 188 PHE A CA 1
ATOM 1381 C C . PHE A 1 188 ? 10.805 7.040 -34.517 1.00 94.50 188 PHE A C 1
ATOM 1383 O O . PHE A 1 188 ? 9.632 7.369 -34.342 1.00 94.50 188 PHE A O 1
ATOM 1390 N N . VAL A 1 189 ? 11.254 5.821 -34.210 1.00 93.50 189 VAL A N 1
ATOM 1391 C CA . VAL A 1 189 ? 10.423 4.765 -33.617 1.00 93.50 189 VAL A CA 1
ATOM 1392 C C . VAL A 1 189 ? 11.137 4.205 -32.385 1.00 93.50 189 VAL A C 1
ATOM 1394 O O . VAL A 1 189 ? 12.018 3.356 -32.517 1.00 93.50 189 VAL A O 1
ATOM 1397 N N . PRO A 1 190 ? 10.809 4.682 -31.173 1.00 94.31 190 PRO A N 1
ATOM 1398 C CA . PRO A 1 190 ? 11.429 4.181 -29.955 1.00 94.31 190 PRO A CA 1
ATOM 1399 C C . PRO A 1 190 ? 10.956 2.760 -29.641 1.00 94.31 190 PRO A C 1
ATOM 1401 O O . PRO A 1 190 ? 9.829 2.371 -29.943 1.00 94.31 190 PRO A O 1
ATOM 1404 N N . ALA A 1 191 ? 11.794 1.999 -28.943 1.00 93.94 191 ALA A N 1
ATOM 1405 C CA . ALA A 1 191 ? 11.443 0.648 -28.515 1.00 93.94 191 ALA A CA 1
ATOM 1406 C C . ALA A 1 191 ? 10.405 0.647 -27.374 1.00 93.94 191 ALA A C 1
ATOM 1408 O O . ALA A 1 191 ? 9.613 -0.287 -27.247 1.00 93.94 191 ALA A O 1
ATOM 1409 N N . HIS A 1 192 ? 10.377 1.699 -26.548 1.00 95.56 192 HIS A N 1
ATOM 1410 C CA . HIS A 1 192 ? 9.289 1.940 -25.601 1.00 95.56 192 HIS A CA 1
ATOM 1411 C C . HIS A 1 192 ? 9.011 3.437 -25.453 1.00 95.56 192 HIS A C 1
ATOM 1413 O O . HIS A 1 192 ? 9.940 4.223 -25.263 1.00 95.56 192 HIS A O 1
ATOM 1419 N N . LEU A 1 193 ? 7.733 3.816 -25.483 1.00 95.81 193 LEU A N 1
ATOM 1420 C CA . LEU A 1 193 ? 7.282 5.199 -25.351 1.00 95.81 193 LEU A CA 1
ATOM 1421 C C . LEU A 1 193 ? 6.052 5.268 -24.447 1.00 95.81 193 LEU A C 1
ATOM 1423 O O . LEU A 1 193 ? 4.991 4.748 -24.793 1.00 95.81 193 LEU A O 1
ATOM 1427 N N . LYS A 1 194 ? 6.201 5.916 -23.292 1.00 95.88 194 LYS A N 1
ATOM 1428 C CA . LYS A 1 194 ? 5.120 6.282 -22.372 1.00 95.88 194 LYS A CA 1
ATOM 1429 C C . LYS A 1 194 ? 5.446 7.628 -21.736 1.00 95.88 194 LYS A C 1
ATOM 1431 O O . LYS A 1 194 ? 6.064 7.692 -20.673 1.00 95.88 194 LYS A O 1
ATOM 1436 N N . LEU A 1 195 ? 5.046 8.697 -22.411 1.00 93.31 195 LEU A N 1
ATOM 1437 C CA . LEU A 1 195 ? 5.387 10.055 -21.997 1.00 93.31 195 LEU A CA 1
ATOM 1438 C C . LEU A 1 195 ? 4.619 10.522 -20.752 1.00 93.31 195 LEU A C 1
ATOM 1440 O O . LEU A 1 195 ? 5.170 11.290 -19.976 1.00 93.31 195 LEU A O 1
ATOM 1444 N N . ASP A 1 196 ? 3.444 9.943 -20.471 1.00 90.75 196 ASP A N 1
ATOM 1445 C CA . ASP A 1 196 ? 2.690 10.174 -19.221 1.00 90.75 196 ASP A CA 1
ATOM 1446 C C . ASP A 1 196 ? 3.475 9.785 -17.951 1.00 90.75 196 ASP A C 1
ATOM 1448 O O . ASP A 1 196 ? 3.094 10.118 -16.832 1.00 90.75 196 ASP A O 1
ATOM 1452 N N . TYR A 1 197 ? 4.565 9.033 -18.122 1.00 92.25 197 TYR A N 1
ATOM 1453 C CA . TYR A 1 197 ? 5.468 8.603 -17.059 1.00 92.25 197 TYR A CA 1
ATOM 1454 C C . TYR A 1 197 ? 6.921 9.029 -17.321 1.00 92.25 197 TYR A C 1
ATOM 1456 O O . TYR A 1 197 ? 7.834 8.502 -16.679 1.00 92.25 197 TYR A O 1
ATOM 1464 N N . ASP A 1 198 ? 7.155 9.917 -18.294 1.00 92.38 198 ASP A N 1
ATOM 1465 C CA . ASP A 1 198 ? 8.488 10.329 -18.749 1.00 92.38 198 ASP A CA 1
ATOM 1466 C C . ASP A 1 198 ? 9.399 9.130 -19.088 1.00 92.38 198 ASP A C 1
ATOM 1468 O O . ASP A 1 198 ? 10.592 9.080 -18.750 1.00 92.38 198 ASP A O 1
ATOM 1472 N N . ILE A 1 199 ? 8.821 8.116 -19.741 1.00 93.94 199 ILE A N 1
ATOM 1473 C CA . ILE A 1 199 ? 9.538 6.927 -20.202 1.00 93.94 199 ILE A CA 1
ATOM 1474 C C . ILE A 1 199 ? 9.701 7.001 -21.719 1.00 93.94 199 ILE A C 1
ATOM 1476 O O . ILE A 1 199 ? 8.752 6.811 -22.479 1.00 93.94 199 ILE A O 1
ATOM 1480 N N . LEU A 1 200 ? 10.943 7.197 -22.149 1.00 95.38 200 LEU A N 1
ATOM 1481 C CA . LEU A 1 200 ? 11.393 7.032 -23.525 1.00 95.38 200 LEU A CA 1
ATOM 1482 C C . LEU A 1 200 ? 12.597 6.090 -23.502 1.00 95.38 200 LEU A C 1
ATOM 1484 O O . LEU A 1 200 ? 13.584 6.387 -22.831 1.00 95.38 200 LEU A O 1
ATOM 1488 N N . LEU A 1 201 ? 12.508 4.946 -24.181 1.00 95.81 201 LEU A N 1
ATOM 1489 C CA . LEU A 1 201 ? 13.604 3.981 -24.263 1.00 95.81 201 LEU A CA 1
ATOM 1490 C C . LEU A 1 201 ? 13.975 3.716 -25.719 1.00 95.81 201 LEU A C 1
ATOM 1492 O O . LEU A 1 201 ? 13.137 3.310 -26.529 1.00 95.81 201 LEU A O 1
ATOM 1496 N N . LEU A 1 202 ? 15.256 3.901 -26.017 1.00 94.69 202 LEU A N 1
ATOM 1497 C CA . LEU A 1 202 ? 15.862 3.666 -27.322 1.00 94.69 202 LEU A CA 1
ATOM 1498 C C . LEU A 1 202 ? 16.731 2.417 -27.248 1.00 94.69 202 LEU A C 1
ATOM 1500 O O . LEU A 1 202 ? 17.464 2.237 -26.275 1.00 94.69 202 LEU A O 1
ATOM 1504 N N . ARG A 1 203 ? 16.662 1.543 -28.251 1.00 93.31 203 ARG A N 1
ATOM 1505 C CA . ARG A 1 203 ? 17.521 0.358 -28.277 1.00 93.31 203 ARG A CA 1
ATOM 1506 C C . ARG A 1 203 ? 18.926 0.768 -28.697 1.00 93.31 203 ARG A C 1
ATOM 1508 O O . ARG A 1 203 ? 19.089 1.441 -29.706 1.00 93.31 203 ARG A O 1
ATOM 1515 N N . VAL A 1 204 ? 19.930 0.370 -27.927 1.00 92.44 204 VAL A N 1
ATOM 1516 C CA . VAL A 1 204 ? 21.321 0.771 -28.166 1.00 92.44 204 VAL A CA 1
ATOM 1517 C C . VAL A 1 204 ? 22.014 -0.242 -29.065 1.00 92.44 204 VAL A C 1
ATOM 1519 O O . VAL A 1 204 ? 22.004 -1.438 -28.763 1.00 92.44 204 VAL A O 1
ATOM 1522 N N . LEU A 1 205 ? 22.649 0.240 -30.129 1.00 89.25 205 LEU A N 1
ATOM 1523 C CA . LEU A 1 205 ? 23.512 -0.554 -31.004 1.00 89.25 205 LEU A CA 1
ATOM 1524 C C . LEU A 1 205 ? 24.970 -0.477 -30.542 1.00 89.25 205 LEU A C 1
ATOM 1526 O O . LEU A 1 205 ? 25.611 -1.510 -30.361 1.00 89.25 205 LEU A O 1
ATOM 1530 N N . ALA A 1 206 ? 25.461 0.736 -30.274 1.00 86.62 206 ALA A N 1
ATOM 1531 C CA . ALA A 1 206 ? 26.824 0.992 -29.820 1.00 86.62 206 ALA A CA 1
ATOM 1532 C C . ALA A 1 206 ? 26.880 2.169 -28.831 1.00 86.62 206 ALA A C 1
ATOM 1534 O O . ALA A 1 206 ? 26.011 3.039 -28.810 1.00 86.62 206 ALA A O 1
ATOM 1535 N N . VAL A 1 207 ? 27.922 2.204 -27.998 1.00 86.56 207 VAL A N 1
ATOM 1536 C CA . VAL A 1 207 ? 28.173 3.292 -27.039 1.00 86.56 207 VAL A CA 1
ATOM 1537 C C . VAL A 1 207 ? 29.590 3.810 -27.247 1.00 86.56 207 VAL A C 1
ATOM 1539 O O . VAL A 1 207 ? 30.542 3.029 -27.234 1.00 86.56 207 VAL A O 1
ATOM 1542 N N . SER A 1 208 ? 29.736 5.122 -27.417 1.00 84.94 208 SER A N 1
ATOM 1543 C CA . SER A 1 208 ? 31.025 5.809 -27.500 1.00 84.94 208 SER A CA 1
ATOM 1544 C C . SER A 1 208 ? 31.253 6.693 -26.266 1.00 84.94 208 SER A C 1
ATOM 1546 O O . SER A 1 208 ? 30.461 6.699 -25.324 1.00 84.94 208 SER A O 1
ATOM 1548 N N . ARG A 1 209 ? 32.367 7.439 -26.233 1.00 80.25 209 ARG A N 1
ATOM 1549 C CA . ARG A 1 209 ? 32.672 8.349 -25.111 1.00 80.25 209 ARG A CA 1
ATOM 1550 C C . ARG A 1 209 ? 31.712 9.536 -25.020 1.00 80.25 209 ARG A C 1
ATOM 1552 O O . ARG A 1 209 ? 31.550 10.081 -23.934 1.00 80.25 209 ARG A O 1
ATOM 1559 N N . SER A 1 210 ? 31.138 9.954 -26.143 1.00 82.81 210 SER A N 1
ATOM 1560 C CA . SER A 1 210 ? 30.347 11.185 -26.263 1.00 82.81 210 SER A CA 1
ATOM 1561 C C . SER A 1 210 ? 28.958 10.967 -26.857 1.00 82.81 210 SER A C 1
ATOM 1563 O O . SER A 1 210 ? 28.140 11.879 -26.796 1.00 82.81 210 SER A O 1
ATOM 1565 N N . ALA A 1 211 ? 28.676 9.791 -27.419 1.00 86.44 211 ALA A N 1
ATOM 1566 C CA . ALA A 1 211 ? 27.424 9.514 -28.106 1.00 86.44 211 ALA A CA 1
ATOM 1567 C C . ALA A 1 211 ? 26.958 8.070 -27.886 1.00 86.44 211 ALA A C 1
ATOM 1569 O O . ALA A 1 211 ? 27.743 7.167 -27.585 1.00 86.44 211 ALA A O 1
ATOM 1570 N N . VAL A 1 212 ? 25.659 7.860 -28.067 1.00 90.00 212 VAL A N 1
ATOM 1571 C CA . VAL A 1 212 ? 25.031 6.540 -28.067 1.00 90.00 212 VAL A CA 1
ATOM 1572 C C . VAL A 1 212 ? 24.401 6.340 -29.435 1.00 90.00 212 VAL A C 1
ATOM 1574 O O . VAL A 1 212 ? 23.586 7.153 -29.864 1.00 90.00 212 VAL A O 1
ATOM 1577 N N . GLU A 1 213 ? 24.788 5.267 -30.113 1.00 90.94 213 GLU A N 1
ATOM 1578 C CA . GLU A 1 213 ? 24.178 4.860 -31.371 1.00 90.94 213 GLU A CA 1
ATOM 1579 C C . GLU A 1 213 ? 22.932 4.035 -31.061 1.00 90.94 213 GLU A C 1
ATOM 1581 O O . GLU A 1 213 ? 22.985 3.049 -30.316 1.00 90.94 213 GLU A O 1
ATOM 1586 N N . VAL A 1 214 ? 21.799 4.462 -31.607 1.00 92.12 214 VAL A N 1
ATOM 1587 C CA . VAL A 1 214 ? 20.489 3.878 -31.330 1.00 92.12 214 VAL A CA 1
ATOM 1588 C C . VAL A 1 214 ? 19.873 3.316 -32.602 1.00 92.12 214 VAL A C 1
ATOM 1590 O O . VAL A 1 214 ? 20.065 3.858 -33.687 1.00 92.12 214 VAL A O 1
ATOM 1593 N N . GLU A 1 215 ? 19.129 2.224 -32.459 1.00 91.06 215 GLU A N 1
ATOM 1594 C CA . GLU A 1 215 ? 18.348 1.654 -33.553 1.00 91.06 215 GLU A CA 1
ATOM 1595 C C . GLU A 1 215 ? 17.191 2.601 -33.893 1.00 91.06 215 GLU A C 1
ATOM 1597 O O . GLU A 1 215 ? 16.431 3.014 -33.012 1.00 91.06 215 GLU A O 1
ATOM 1602 N N . VAL A 1 216 ? 17.074 2.943 -35.173 1.00 88.19 216 VAL A N 1
ATOM 1603 C CA . VAL A 1 216 ? 16.009 3.781 -35.730 1.00 88.19 216 VAL A CA 1
ATOM 1604 C C . VAL A 1 216 ? 15.350 3.047 -36.890 1.00 88.19 216 VAL A C 1
ATOM 1606 O O . VAL A 1 216 ? 15.962 2.170 -37.500 1.00 88.19 216 VAL A O 1
ATOM 1609 N N . ASN A 1 217 ? 14.104 3.394 -37.203 1.00 80.88 217 ASN A N 1
ATOM 1610 C CA . ASN A 1 217 ? 13.389 2.754 -38.298 1.00 80.88 217 ASN A CA 1
ATOM 1611 C C . ASN A 1 217 ? 13.712 3.494 -39.601 1.00 80.88 217 ASN A C 1
ATOM 1613 O O . ASN A 1 217 ? 13.091 4.508 -39.921 1.00 80.88 217 ASN A O 1
ATOM 1617 N N . GLY A 1 218 ? 14.738 3.026 -40.309 1.00 69.31 218 GLY A N 1
ATOM 1618 C CA . GLY A 1 218 ? 15.044 3.471 -41.668 1.00 69.31 218 GLY A CA 1
ATOM 1619 C C . GLY A 1 218 ? 14.299 2.641 -42.724 1.00 69.31 218 GLY A C 1
ATOM 1620 O O . GLY A 1 218 ? 13.816 1.553 -42.404 1.00 69.31 218 GLY A O 1
ATOM 1621 N N . PRO A 1 219 ? 14.178 3.136 -43.969 1.00 47.34 219 PRO A N 1
ATOM 1622 C CA . PRO A 1 219 ? 13.999 2.261 -45.126 1.00 47.34 219 PRO A CA 1
ATOM 1623 C C . PRO A 1 219 ? 15.210 1.339 -45.333 1.00 47.34 219 PRO A C 1
ATOM 1625 O O . PRO A 1 219 ? 16.336 1.734 -44.946 1.00 47.34 219 PRO A O 1
#

pLDDT: mean 85.38, std 14.67, range [40.66, 98.19]

Secondary structure (DSSP, 8-state):
-------SHHHHHHHHHHHHHHHHHHHHHHHHTT--GGGHHHHHHHHHHHHHHHHHHHHHHHHHHHHHS-HHHHHHHHHHHHHHHHHHHHHHHHHHHHHHHHHHHHHHHHHHHHTSPP-PPP-------------TT------EEE---TTSSEEEEESSTT--SEEEEEEEEEETTEEEEEE--TT---SEEEGGGTEEEEEEEEE-SS-EEE-----

Sequence (219 aa):
MSDRPRSKALPGILLSLSALIVGFLLGMWLGSFNVSKADGLAGGAIVLAWGLLGALVLLGGAIALWAAAARRTLWRVLIVLGPLALIVAGLLIAGFLRQQEEGRRQMEEEMRRLKRPTAPAAPLEFLPVSGRAATEGAVVMGLGMARPDLTAPVLHFLNGPDATEASDSLVLEQVAHGSSIAQAPPWFVPAHLKLDYDILLLRVLAVSRSAVEVEVNGP